Protein AF-F0Z981-F1 (afdb_monomer)

Organism: Dictyostelium purpureum (NCBI:txid5786)

Mean predicted aligned error: 20.3 Å

Foldseek 3Di:
DVVVCCVPPVVVVVVVVVVVVVVVVVVVVPPDDPVVVVVVVVVVVVVVVVVPPPPPDDDDDPVVVPVVPPPDDPVNVVVVVVVVVVVVVVVVVVVVVVVVVVVVCVVCVVVVVVVVVVVVVVVVVVVVVVVVVVVVVVVVVVVVVVVVVVVVVVVVVVVVVVVVVVVVVVVVVVVVVVVVVVVVVVVVVVVVVVVVVVVVVVVVVVVVVVVVVVVVVVVVVVVVVVVVVVPDDDDDDDDDDDDDDDDDDDDDDDDDDDDDDDDDDDDDDDDDDDPPPPPDPDPPPDDDDDDDDDDDDDDDDPPPPPPPPPPPDPPPPDDDPPPPDDPPPPPVCPVVVVVVPPPDDDDDD

pLDDT: mean 71.33, std 23.05, range [34.47, 98.62]

Sequence (349 a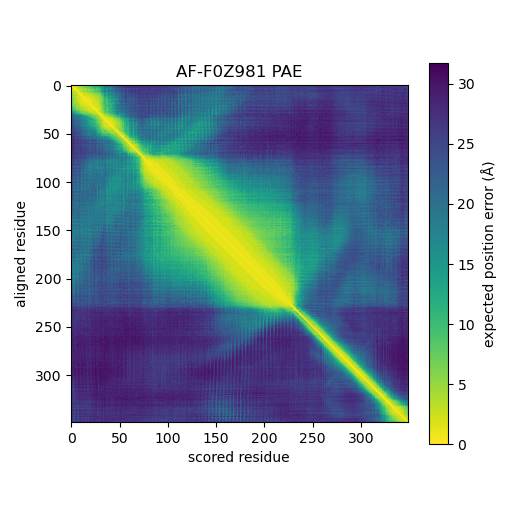a):
MVDVFKGSVVQPVAQALNNSLRLEMDTIKEIEMPQSVIQTVSNITSTVALSSMNISQSIPNVSQTRESLKEIDLYNGSLLLRNFEVKLKQIRTNGQILGERAEEVDKKFPEVIRVCSSNTDQWKKAEVEFNKITEINTLVESIQLNIESVISKIESLEIQLSIDIDNYLENELYKWKEKKESEIVKLDNAKKLELNKLQEDLSIQYQRYEREKILKERQALLEKEKERKSSNPPVYQKPILNSNGLNNSNNSIINNSNDSININNNIINNNNNNNNNNNNNNNNNNNNNNNNDNNNNNNNNNNNNNSINKNNMNEIEQKESVTIDNIVIENTNKEELESFLEDSPKEEE

Solvent-accessible surface area (backbone atoms only — not comparable to full-atom values): 22530 Å² total; per-residue (Å²): 114,72,72,60,52,54,65,65,58,53,50,60,54,56,50,52,52,54,55,52,56,52,55,55,57,57,58,62,68,69,72,64,77,62,63,69,60,60,51,53,56,52,53,58,58,55,62,60,63,70,73,70,77,77,85,81,73,79,80,77,60,76,75,70,60,61,70,71,57,80,77,61,50,73,68,58,54,54,53,51,54,52,50,51,51,51,51,52,50,50,51,51,53,51,52,51,54,51,50,54,51,50,52,53,50,61,66,48,46,61,56,53,52,51,52,54,51,54,50,52,54,51,51,54,52,51,52,54,53,50,50,51,53,50,52,50,51,54,52,52,54,52,50,50,54,51,48,55,52,52,52,5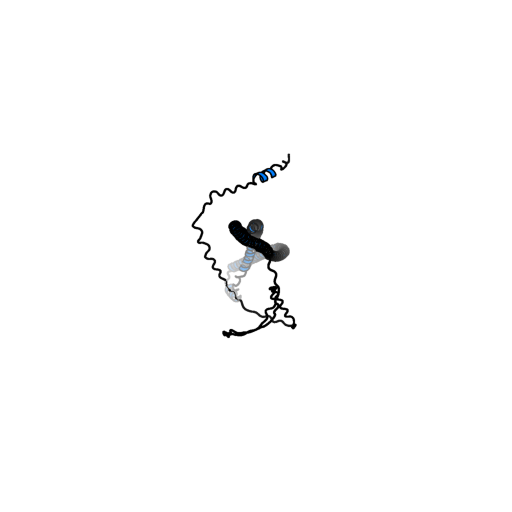4,51,51,55,53,49,54,54,50,50,52,52,53,49,52,54,51,52,52,52,52,52,48,54,50,50,53,52,51,52,53,51,51,53,52,51,52,52,50,51,53,52,51,52,51,48,53,52,50,52,52,50,52,52,51,54,49,51,55,52,51,51,52,51,51,54,52,48,55,52,53,51,57,49,50,56,58,55,73,74,51,81,89,76,89,77,81,93,78,92,82,88,88,81,91,82,85,84,83,87,75,92,84,86,83,84,86,78,88,82,91,77,83,85,81,87,78,88,83,73,91,82,82,88,76,86,74,89,75,89,76,85,81,86,83,87,82,92,79,85,89,77,91,76,93,76,86,87,80,89,80,82,79,78,78,78,74,79,83,82,83,84,85,83,85,86,82,84,77,88,75,78,79,80,82,79,82,78,79,66,89,60,58,70,68,60,58,68,72,67,72,78,68,81,79,84,81,132

Radius of gyration: 67.61 Å; Cα contacts (8 Å, |Δi|>4): 4; chains: 1; bounding box: 108×86×220 Å

Secondary structure (DSSP, 8-state):
-HHHHIIIIIHHHHHHHHHHHHHHHHHHTT----HHHHHHHHHHHHHHHTTSSS--PPPPPHHHHHHTTTT--HHHHHHHHHHHHHHHHHHHHHHHHHHHHHHHHHHHHHHHHHHHHHHHHHHHHHHHHHHHHHHHHHHHHHHHHHHHHHHHHHHHHHHHHHHHHHHHHHHHHHHHHHHHHHHHHHHHHHHHHHHHHHHHHHHHHHHHHHHHHHHHHHHHHHHHHHHHHHTS-------------------------------------------------------------------------------SSSS-SSS------------TTHHHHHTTTTT------

Structure (mmCIF, N/CA/C/O backbone):
data_AF-F0Z981-F1
#
_entry.id   AF-F0Z981-F1
#
loop_
_atom_site.group_PDB
_atom_site.id
_atom_site.type_symbol
_atom_site.label_atom_id
_atom_site.label_alt_id
_atom_site.label_comp_id
_atom_site.label_asym_id
_atom_site.label_entity_id
_atom_site.label_seq_id
_atom_site.pdbx_PDB_ins_code
_atom_site.Cartn_x
_atom_site.Cartn_y
_atom_site.Cartn_z
_atom_site.occupancy
_atom_site.B_iso_or_equiv
_atom_site.auth_seq_id
_atom_site.auth_comp_id
_atom_site.auth_asym_id
_atom_site.auth_atom_id
_atom_site.pdbx_PDB_model_num
ATOM 1 N N . MET A 1 1 ? 8.887 11.973 1.194 1.00 48.03 1 MET A N 1
ATOM 2 C CA . MET A 1 1 ? 7.475 12.435 1.205 1.00 48.03 1 MET A CA 1
ATOM 3 C C . MET A 1 1 ? 6.610 11.631 2.178 1.00 48.03 1 MET A C 1
ATOM 5 O O . MET A 1 1 ? 5.851 12.244 2.912 1.00 48.03 1 MET A O 1
ATOM 9 N N . VAL A 1 2 ? 6.772 10.303 2.262 1.00 42.06 2 VAL A N 1
ATOM 10 C CA . VAL A 1 2 ? 6.036 9.426 3.202 1.00 42.06 2 VAL A CA 1
ATOM 11 C C . VAL A 1 2 ? 6.288 9.767 4.686 1.00 42.06 2 VAL A C 1
ATOM 13 O O . VAL A 1 2 ? 5.346 9.800 5.476 1.00 42.06 2 VAL A O 1
ATOM 16 N N . ASP A 1 3 ? 7.516 10.142 5.064 1.00 47.12 3 ASP A N 1
ATOM 17 C CA . ASP A 1 3 ? 7.834 10.504 6.461 1.00 47.12 3 ASP A CA 1
ATOM 18 C C . ASP A 1 3 ? 7.219 11.837 6.915 1.00 47.12 3 ASP A C 1
ATOM 20 O O . ASP A 1 3 ? 6.928 12.028 8.095 1.00 47.12 3 ASP A O 1
ATOM 24 N N . VAL A 1 4 ? 6.935 12.741 5.972 1.00 52.00 4 VAL A N 1
ATOM 25 C CA . VAL A 1 4 ? 6.284 14.030 6.263 1.00 52.00 4 VAL A CA 1
ATOM 26 C C . VAL A 1 4 ? 4.797 13.825 6.584 1.00 52.00 4 VAL A C 1
ATOM 28 O O . VAL A 1 4 ? 4.231 14.546 7.404 1.00 52.00 4 VAL A O 1
ATOM 31 N N . PHE A 1 5 ? 4.168 12.796 6.008 1.00 45.44 5 PHE A N 1
ATOM 32 C CA . PHE A 1 5 ? 2.751 12.493 6.229 1.00 45.44 5 PHE A CA 1
ATOM 33 C C . PHE A 1 5 ? 2.496 11.800 7.578 1.00 45.44 5 PHE A C 1
ATOM 35 O O . PHE A 1 5 ? 1.521 12.121 8.262 1.00 45.44 5 PHE A O 1
ATOM 42 N N . LYS A 1 6 ? 3.404 10.911 8.013 1.00 53.88 6 LYS A N 1
ATOM 43 C CA . LYS A 1 6 ? 3.314 10.244 9.328 1.00 53.88 6 LYS A CA 1
ATOM 44 C C . LYS A 1 6 ? 3.449 11.227 10.497 1.00 53.88 6 LYS A C 1
ATOM 46 O O . LYS A 1 6 ? 2.707 11.103 11.469 1.00 53.88 6 LYS A O 1
ATOM 51 N N . GLY A 1 7 ? 4.336 12.220 10.388 1.00 51.97 7 GLY A N 1
ATOM 52 C CA . GLY A 1 7 ? 4.526 13.232 11.437 1.00 51.97 7 GLY A CA 1
ATOM 53 C C . GLY A 1 7 ? 3.407 14.276 11.514 1.00 51.97 7 GLY A C 1
ATOM 54 O O . GLY A 1 7 ? 3.070 14.738 12.599 1.00 51.97 7 GLY A O 1
ATOM 55 N N . SER A 1 8 ? 2.804 14.632 10.376 1.00 58.00 8 SER A N 1
ATOM 56 C CA . SER A 1 8 ? 1.828 15.729 10.297 1.00 58.00 8 SER A CA 1
ATOM 57 C C . SER A 1 8 ? 0.409 15.330 10.724 1.00 58.00 8 SER A C 1
ATOM 59 O O . SER A 1 8 ? -0.258 16.093 11.418 1.00 58.00 8 SER A O 1
ATOM 61 N N . VAL A 1 9 ? -0.063 14.134 10.346 1.00 59.94 9 VAL A N 1
ATOM 62 C CA . VAL A 1 9 ? -1.502 13.808 10.445 1.00 59.94 9 VAL A CA 1
ATOM 63 C C . VAL A 1 9 ? -1.808 12.746 11.502 1.00 59.94 9 VAL A C 1
ATOM 65 O O . VAL A 1 9 ? -2.809 12.843 12.208 1.00 59.94 9 VAL A O 1
ATOM 68 N N . VAL A 1 10 ? -0.943 11.743 11.662 1.00 64.69 10 VAL A N 1
ATOM 69 C CA . VAL A 1 10 ? -1.220 10.600 12.553 1.00 64.69 10 VAL A CA 1
ATOM 70 C C . VAL A 1 10 ? -0.934 10.945 14.019 1.00 64.69 10 VAL A C 1
ATOM 72 O O . VAL A 1 10 ? -1.672 10.545 14.921 1.00 64.69 10 VAL A O 1
ATOM 75 N N . GLN A 1 11 ? 0.109 11.736 14.270 1.00 74.56 11 GLN A N 1
ATOM 76 C CA . GLN A 1 11 ? 0.557 12.066 15.623 1.00 74.56 11 GLN A CA 1
ATOM 77 C C . GLN A 1 11 ? -0.418 12.969 16.414 1.00 74.56 11 GLN A C 1
ATOM 79 O O . GLN A 1 11 ? -0.658 12.669 17.588 1.00 74.56 11 GLN A O 1
ATOM 84 N N . PRO A 1 12 ? -1.053 14.004 15.822 1.00 77.44 12 PRO A N 1
ATOM 85 C CA . PRO A 1 12 ? -2.027 14.835 16.538 1.00 77.44 12 PRO A CA 1
ATOM 86 C C . PRO A 1 12 ? -3.309 14.080 16.912 1.00 77.44 12 PRO A C 1
ATOM 88 O O . PRO A 1 12 ? -3.847 14.278 18.000 1.00 77.44 12 PRO A O 1
ATOM 91 N N . VAL A 1 13 ? -3.782 13.178 16.043 1.00 69.12 13 VAL A N 1
ATOM 92 C CA . VAL A 1 13 ? -5.014 12.401 16.272 1.00 69.12 13 VAL A CA 1
ATOM 93 C C . VAL A 1 13 ? -4.819 11.391 17.405 1.00 69.12 13 VAL A C 1
ATOM 95 O O . VAL A 1 13 ? -5.662 11.291 18.298 1.00 69.12 13 VAL A O 1
ATOM 98 N N . ALA A 1 14 ? -3.670 10.707 17.438 1.00 72.75 14 ALA A N 1
ATOM 99 C CA . ALA A 1 14 ? -3.328 9.795 18.529 1.00 72.75 14 ALA A CA 1
ATOM 100 C C . ALA A 1 14 ? -3.171 10.524 19.880 1.00 72.75 14 ALA A C 1
ATOM 102 O O . ALA A 1 14 ? -3.586 10.005 20.917 1.00 72.75 14 ALA A O 1
ATOM 103 N N . GLN A 1 15 ? -2.614 11.742 19.884 1.00 79.38 15 GLN A N 1
ATOM 104 C CA . GLN A 1 15 ? -2.506 12.559 21.099 1.00 79.38 15 GLN A CA 1
ATOM 105 C C . GLN A 1 15 ? -3.867 13.071 21.592 1.00 79.38 15 GLN A C 1
ATOM 107 O O . GLN A 1 15 ? -4.112 13.065 22.799 1.00 79.38 15 GLN A O 1
ATOM 112 N N . ALA A 1 16 ? -4.768 13.466 20.690 1.00 76.88 16 ALA A N 1
ATOM 113 C CA . ALA A 1 16 ? -6.113 13.912 21.055 1.00 76.88 16 ALA A CA 1
ATOM 114 C C . ALA A 1 16 ? -6.943 12.789 21.708 1.00 76.88 16 ALA A C 1
ATOM 116 O O . ALA A 1 16 ? -7.571 13.015 22.744 1.00 76.88 16 ALA A O 1
ATOM 117 N N . LEU A 1 17 ? -6.879 11.567 21.166 1.00 71.88 17 LEU A N 1
ATOM 118 C CA . LEU A 1 17 ? -7.558 10.391 21.731 1.00 71.88 17 LEU A CA 1
ATOM 119 C C . LEU A 1 17 ? -7.032 10.019 23.124 1.00 71.88 17 LEU A C 1
ATOM 121 O O . LEU A 1 17 ? -7.822 9.783 24.038 1.00 71.88 17 LEU A O 1
ATOM 125 N N . ASN A 1 18 ? -5.709 10.036 23.320 1.00 78.12 18 ASN A N 1
ATOM 126 C CA . ASN A 1 18 ? -5.106 9.745 24.625 1.00 78.12 18 ASN A CA 1
ATOM 127 C C . ASN A 1 18 ? -5.492 10.779 25.696 1.00 78.12 18 ASN A C 1
ATOM 129 O O . ASN A 1 18 ? -5.734 10.421 26.849 1.00 78.12 18 ASN A O 1
ATOM 133 N N . ASN A 1 19 ? -5.583 12.058 25.320 1.00 81.81 19 ASN A N 1
ATOM 134 C CA . ASN A 1 19 ? -6.006 13.112 26.241 1.00 81.81 19 ASN A CA 1
ATOM 135 C C . ASN A 1 19 ? -7.491 12.985 26.623 1.00 81.81 19 ASN A C 1
ATOM 137 O O . ASN A 1 19 ? -7.832 13.230 27.778 1.00 81.81 19 ASN A O 1
ATOM 141 N N . SER A 1 20 ? -8.352 12.553 25.693 1.00 76.88 20 SER A N 1
ATOM 142 C CA . SER A 1 20 ? -9.778 12.323 25.966 1.00 76.88 20 SER A CA 1
ATOM 143 C C . SER A 1 20 ? -9.998 11.143 26.918 1.00 76.88 20 SER A C 1
ATOM 145 O O . SER A 1 20 ? -10.713 11.280 27.908 1.00 76.88 20 SER A O 1
ATOM 147 N N . LEU A 1 21 ? -9.321 10.012 26.680 1.00 70.06 21 LEU A N 1
ATOM 148 C CA . LEU A 1 21 ? -9.414 8.822 27.539 1.00 70.06 21 LEU A CA 1
ATOM 149 C C . LEU A 1 21 ? -8.917 9.087 28.965 1.00 70.06 21 LEU A C 1
ATOM 151 O O . LEU A 1 21 ? -9.486 8.587 29.934 1.00 70.06 21 LEU A O 1
ATOM 155 N N . ARG A 1 22 ? -7.865 9.899 29.114 1.00 77.12 22 ARG A N 1
ATOM 156 C CA . ARG A 1 22 ? -7.316 10.237 30.432 1.00 77.12 22 ARG A CA 1
ATOM 157 C C . ARG A 1 22 ? -8.280 11.089 31.263 1.00 77.12 22 ARG A C 1
ATOM 159 O O . ARG A 1 22 ? -8.370 10.878 32.469 1.00 77.12 22 ARG A O 1
ATOM 166 N N . LEU A 1 23 ? -9.019 11.997 30.624 1.00 73.19 23 LEU A N 1
ATOM 167 C CA . LEU A 1 23 ? -10.004 12.848 31.296 1.00 73.19 23 LEU A CA 1
ATOM 168 C C . LEU A 1 23 ? -11.187 12.039 31.852 1.00 73.19 23 LEU A C 1
ATOM 170 O O . LEU A 1 23 ? -11.618 12.295 32.976 1.00 73.19 23 LEU A O 1
ATOM 174 N N . GLU A 1 24 ? -11.666 11.040 31.106 1.00 65.69 24 GLU A N 1
ATOM 175 C CA . GLU A 1 24 ? -12.749 10.149 31.555 1.00 65.69 24 GLU A CA 1
ATOM 176 C C . GLU A 1 24 ? -12.303 9.215 32.690 1.00 65.69 24 GLU A C 1
ATOM 178 O O . GLU A 1 24 ? -13.047 8.957 33.640 1.00 65.69 24 GLU A O 1
ATOM 183 N N . MET A 1 25 ? -11.055 8.743 32.648 1.00 63.00 25 MET A N 1
ATOM 184 C CA . MET A 1 25 ? -10.514 7.857 33.682 1.00 63.00 25 MET A CA 1
ATOM 185 C C . MET A 1 25 ? -10.315 8.570 35.030 1.00 63.00 25 MET A C 1
ATOM 187 O O . MET A 1 25 ? -10.462 7.947 36.085 1.00 63.00 25 MET A O 1
ATOM 191 N N . ASP A 1 26 ? -10.026 9.874 35.006 1.00 64.50 26 ASP A N 1
ATOM 192 C CA . ASP A 1 26 ? -9.946 10.697 36.215 1.00 64.50 26 ASP A CA 1
ATOM 193 C C . ASP A 1 26 ? -11.342 11.028 36.785 1.00 64.50 26 ASP A C 1
ATOM 195 O O . ASP A 1 26 ? -11.478 11.138 38.002 1.00 64.50 26 ASP A O 1
ATOM 199 N N . THR A 1 27 ? -12.403 11.060 35.964 1.00 64.25 27 THR A N 1
ATOM 200 C CA . THR A 1 27 ? -13.786 11.268 36.451 1.00 64.25 27 THR A CA 1
ATOM 201 C C . THR A 1 27 ? -14.365 10.031 37.146 1.00 64.25 27 THR A C 1
ATOM 203 O O . THR A 1 27 ? -15.159 10.150 38.077 1.00 64.25 27 THR A O 1
ATOM 206 N N . ILE A 1 28 ? -13.947 8.824 36.749 1.00 54.34 28 ILE A N 1
ATOM 207 C CA . ILE A 1 28 ? -14.411 7.570 37.374 1.00 54.34 28 ILE A CA 1
ATOM 208 C C . ILE A 1 28 ? -13.784 7.362 38.764 1.00 54.34 28 ILE A C 1
ATOM 210 O O . ILE A 1 28 ? -14.409 6.762 39.640 1.00 54.34 28 ILE A O 1
ATOM 214 N N . LYS A 1 29 ? -12.581 7.899 39.011 1.00 58.12 29 LYS A N 1
ATOM 215 C CA . LYS A 1 29 ? -11.933 7.840 40.334 1.00 58.12 29 LYS A CA 1
ATOM 216 C C . LYS A 1 29 ? -12.630 8.688 41.402 1.00 58.12 29 LYS A C 1
ATOM 218 O O . LYS A 1 29 ? -12.397 8.447 42.581 1.00 58.12 29 LYS A O 1
ATOM 223 N N . GLU A 1 30 ? -13.491 9.628 41.016 1.00 52.25 30 GLU A N 1
ATOM 224 C CA . GLU A 1 30 ? -14.246 10.481 41.946 1.00 52.25 30 GLU A CA 1
ATOM 225 C C . GLU A 1 30 ? -15.553 9.855 42.458 1.00 52.25 30 GLU A C 1
ATOM 227 O O . GLU A 1 30 ? -16.199 10.417 43.343 1.00 52.25 30 GLU A O 1
ATOM 232 N N . ILE A 1 31 ? -15.935 8.660 41.988 1.00 53.41 31 ILE A N 1
ATOM 233 C CA . ILE A 1 31 ? -17.060 7.905 42.561 1.00 53.41 31 ILE A CA 1
ATOM 234 C C . ILE A 1 31 ? -16.571 7.148 43.811 1.00 53.41 31 ILE A C 1
ATOM 236 O O . ILE A 1 31 ? -16.619 5.921 43.900 1.00 53.41 31 ILE A O 1
ATOM 240 N N . GLU A 1 32 ? -16.064 7.881 44.802 1.00 50.16 32 GLU A N 1
ATOM 241 C CA . GLU A 1 32 ? -15.877 7.344 46.148 1.00 50.16 32 GLU A CA 1
ATOM 242 C C . GLU A 1 32 ? -17.256 7.177 46.792 1.00 50.16 32 GLU A C 1
ATOM 244 O O . GLU A 1 32 ? -17.974 8.145 47.055 1.00 50.16 32 GLU A O 1
ATOM 249 N N . MET A 1 33 ? -17.649 5.928 47.063 1.00 55.53 33 MET A N 1
ATOM 250 C CA . MET A 1 33 ? -18.801 5.661 47.922 1.00 55.53 33 MET A CA 1
ATOM 251 C C . MET A 1 33 ? -18.602 6.411 49.251 1.00 55.53 33 MET A C 1
ATOM 253 O O . MET A 1 33 ? -17.588 6.187 49.917 1.00 55.53 33 MET A O 1
ATOM 257 N N . PRO A 1 34 ? -19.547 7.268 49.679 1.00 67.94 34 PRO A N 1
ATOM 258 C CA . PRO A 1 34 ? -19.365 8.076 50.875 1.00 67.94 34 PRO A CA 1
ATOM 259 C C . PRO A 1 34 ? -19.128 7.169 52.088 1.00 67.94 34 PRO A C 1
ATOM 261 O O . PRO A 1 34 ? -19.984 6.354 52.447 1.00 67.94 34 PRO A O 1
ATOM 264 N N . GLN A 1 35 ? -17.961 7.316 52.730 1.00 63.28 35 GLN A N 1
ATOM 265 C CA . GLN A 1 35 ? -17.534 6.481 53.863 1.00 63.28 35 GLN A CA 1
ATOM 266 C C . GLN A 1 35 ? -18.568 6.421 54.998 1.00 63.28 35 GLN A C 1
ATOM 268 O O . GLN A 1 35 ? -18.648 5.422 55.713 1.00 63.28 35 GLN A O 1
ATOM 273 N N . SER A 1 36 ? -19.424 7.439 55.122 1.00 62.09 36 SER A N 1
ATOM 274 C CA . SER A 1 36 ? -20.523 7.489 56.089 1.00 62.09 36 SER A CA 1
ATOM 275 C C . SER A 1 36 ? -21.510 6.323 55.953 1.00 62.09 36 SER A C 1
ATOM 277 O O . SER A 1 36 ? -22.014 5.832 56.966 1.00 62.09 36 SER A O 1
ATOM 279 N N . VAL A 1 37 ? -21.751 5.819 54.738 1.00 58.84 37 VAL A N 1
ATOM 280 C CA . VAL A 1 37 ? -22.659 4.685 54.499 1.00 58.84 37 VAL A CA 1
ATOM 281 C C . VAL A 1 37 ? -22.009 3.372 54.944 1.00 58.84 37 VAL A C 1
ATOM 283 O O . VAL A 1 37 ? -22.635 2.582 55.651 1.00 58.84 37 VAL A O 1
ATOM 286 N N . ILE A 1 38 ? -20.725 3.173 54.623 1.00 61.78 38 ILE A N 1
ATOM 287 C CA . ILE A 1 38 ? -19.957 1.978 55.016 1.00 61.78 38 ILE A CA 1
ATOM 288 C C . ILE A 1 38 ? -19.819 1.907 56.546 1.00 61.78 38 ILE A C 1
ATOM 290 O O . ILE A 1 38 ? -19.986 0.847 57.156 1.00 61.78 38 ILE A O 1
ATOM 294 N N . GLN A 1 39 ? -19.587 3.050 57.190 1.00 67.69 39 GLN A N 1
ATOM 295 C CA . GLN A 1 39 ? -19.372 3.123 58.633 1.00 67.69 39 GLN A CA 1
ATOM 296 C C . GLN A 1 39 ? -20.670 2.935 59.432 1.00 67.69 39 GLN A C 1
ATOM 298 O O . GLN A 1 39 ? -20.659 2.308 60.492 1.00 67.69 39 GLN A O 1
ATOM 303 N N . THR A 1 40 ? -21.810 3.381 58.896 1.00 65.25 40 THR A N 1
ATOM 304 C CA . THR A 1 40 ? -23.121 3.174 59.531 1.00 65.25 40 THR A CA 1
ATOM 305 C C . THR A 1 40 ? -23.531 1.695 59.513 1.00 65.25 40 THR A C 1
ATOM 307 O O . THR A 1 40 ? -23.995 1.177 60.529 1.00 65.25 40 THR A O 1
ATOM 310 N N . VAL A 1 41 ? -23.287 0.975 58.411 1.00 55.44 41 VAL A N 1
ATOM 311 C CA . VAL A 1 41 ? -23.590 -0.468 58.306 1.00 55.44 41 VAL A CA 1
ATOM 312 C C . VAL A 1 41 ? -22.674 -1.308 59.212 1.00 55.44 41 VAL A C 1
ATOM 314 O O . VAL A 1 41 ? -23.140 -2.235 59.884 1.00 55.44 41 VAL A O 1
ATOM 317 N N . SER A 1 42 ? -21.389 -0.949 59.313 1.00 62.59 42 SER A N 1
ATOM 318 C CA . SER A 1 42 ? -20.430 -1.620 60.208 1.00 62.59 42 SER A CA 1
ATOM 319 C C . SER A 1 42 ? -20.802 -1.468 61.696 1.00 62.59 42 SER A C 1
ATOM 321 O O . SER A 1 42 ? -20.805 -2.444 62.458 1.00 62.59 42 SER A O 1
ATOM 323 N N . ASN A 1 43 ? -21.225 -0.270 62.114 1.00 64.81 43 ASN A N 1
ATOM 324 C CA . ASN A 1 43 ? -21.595 0.005 63.507 1.00 64.81 43 ASN A CA 1
ATOM 325 C C . ASN A 1 43 ? -22.885 -0.717 63.944 1.00 64.81 43 ASN A C 1
ATOM 327 O O . ASN A 1 43 ? -22.973 -1.200 65.078 1.00 64.81 43 ASN A O 1
ATOM 331 N N . ILE A 1 44 ? -23.869 -0.856 63.048 1.00 57.91 44 ILE A N 1
ATOM 332 C CA . ILE A 1 44 ? -25.116 -1.587 63.338 1.00 57.91 44 ILE A CA 1
ATOM 333 C C . ILE A 1 44 ? -24.830 -3.085 63.531 1.00 57.91 44 ILE A C 1
ATOM 335 O O . ILE A 1 44 ? -25.326 -3.692 64.481 1.00 57.91 44 ILE A O 1
ATOM 339 N N . THR A 1 45 ? -23.960 -3.663 62.699 1.00 49.56 45 THR A N 1
ATOM 340 C CA . THR A 1 45 ? -23.614 -5.096 62.755 1.00 49.56 45 THR A CA 1
ATOM 341 C C . THR A 1 45 ? -22.829 -5.453 64.027 1.00 49.56 45 THR A C 1
ATOM 343 O O . THR A 1 45 ? -23.069 -6.487 64.651 1.00 49.56 45 THR A O 1
ATOM 346 N N . SER A 1 46 ? -21.944 -4.557 64.474 1.00 53.69 46 SER A N 1
ATOM 347 C CA . SER A 1 46 ? -21.087 -4.758 65.654 1.00 53.69 46 SER A CA 1
ATOM 348 C C . SER A 1 46 ? -21.863 -4.761 66.980 1.00 53.69 46 SER A C 1
ATOM 350 O O . SER A 1 46 ? -21.545 -5.512 67.902 1.00 53.69 46 SER A O 1
ATOM 352 N N . THR A 1 47 ? -22.912 -3.940 67.083 1.00 53.28 47 THR A N 1
ATOM 353 C CA . THR A 1 47 ? -23.645 -3.731 68.346 1.00 53.28 47 THR A CA 1
ATOM 354 C C . THR A 1 47 ? -24.587 -4.900 68.675 1.00 53.28 47 THR A C 1
ATOM 356 O O . THR A 1 47 ? -24.837 -5.208 69.843 1.00 53.28 47 THR A O 1
ATOM 359 N N . VAL A 1 48 ? -25.073 -5.605 67.649 1.00 50.69 48 VAL A N 1
ATOM 360 C CA . VAL A 1 48 ? -25.969 -6.761 67.815 1.00 50.69 48 VAL A CA 1
ATOM 361 C C . VAL A 1 48 ? -25.190 -8.021 68.222 1.00 50.69 48 VAL A C 1
ATOM 363 O O . VAL A 1 48 ? -25.658 -8.768 69.078 1.00 50.69 48 VAL A O 1
ATOM 366 N N . ALA A 1 49 ? -23.972 -8.224 67.704 1.00 48.69 49 ALA A N 1
ATOM 367 C CA . ALA A 1 49 ? -23.174 -9.428 67.967 1.00 48.69 49 ALA A CA 1
ATOM 368 C C . ALA A 1 49 ? -22.589 -9.509 69.396 1.00 48.69 49 ALA A C 1
ATOM 370 O O . ALA A 1 49 ? -22.441 -10.600 69.947 1.00 48.69 49 ALA A O 1
ATOM 371 N N . LEU A 1 50 ? -22.283 -8.371 70.029 1.00 51.47 50 LEU A N 1
ATOM 372 C CA . LEU A 1 50 ? -21.682 -8.339 71.374 1.00 51.47 50 LEU A CA 1
ATOM 373 C C . LEU A 1 50 ? -22.698 -8.554 72.511 1.00 51.47 50 LEU A C 1
ATOM 375 O O . LEU A 1 50 ? -22.314 -8.908 73.625 1.00 51.47 50 LEU A O 1
ATOM 379 N N . SER A 1 51 ? -23.994 -8.392 72.237 1.00 52.41 51 SER A N 1
ATOM 380 C CA . SER A 1 51 ? -25.051 -8.470 73.256 1.00 52.41 51 SER A CA 1
ATOM 381 C C . SER A 1 51 ? -25.518 -9.906 73.550 1.00 52.41 51 SER A C 1
ATOM 383 O O . SER A 1 51 ? -26.160 -10.147 74.570 1.00 52.41 51 SER A O 1
ATOM 385 N N . SER A 1 52 ? -25.193 -10.873 72.684 1.00 48.28 52 SER A N 1
ATOM 386 C CA . SER A 1 52 ? -25.699 -12.253 72.755 1.00 48.28 52 SER A CA 1
ATOM 387 C C . SER A 1 52 ? -24.717 -13.283 73.329 1.00 48.28 52 SER A C 1
ATOM 389 O O . SER A 1 52 ? -25.121 -14.417 73.571 1.00 48.28 52 SER A O 1
ATOM 391 N N . MET A 1 53 ? -23.448 -12.933 73.577 1.00 49.03 53 MET A N 1
ATOM 392 C CA . MET A 1 53 ? -22.411 -13.921 73.934 1.00 49.03 53 MET A CA 1
ATOM 393 C C . MET A 1 53 ? -22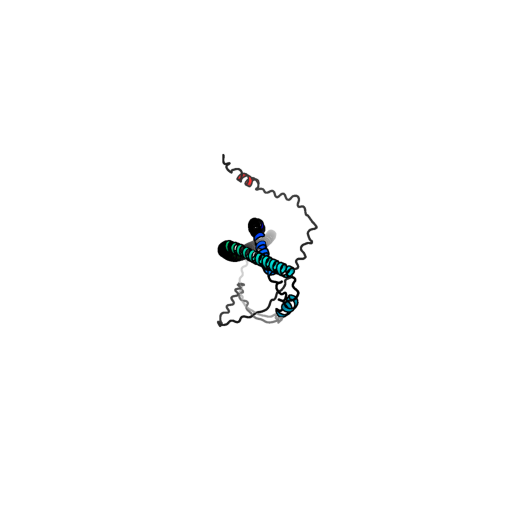.137 -14.127 75.436 1.00 49.03 53 MET A C 1
ATOM 395 O O . MET A 1 53 ? -21.294 -14.950 75.768 1.00 49.03 53 MET A O 1
ATOM 399 N N . ASN A 1 54 ? -22.845 -13.461 76.358 1.00 49.03 54 ASN A N 1
ATOM 400 C CA . ASN A 1 54 ? -22.539 -13.559 77.801 1.00 49.03 54 ASN A CA 1
ATOM 401 C C . ASN A 1 54 ? -23.689 -14.031 78.711 1.00 49.03 54 ASN A C 1
ATOM 403 O O . ASN A 1 54 ? -23.613 -13.880 79.930 1.00 49.03 54 ASN A O 1
ATOM 407 N N . ILE A 1 55 ? -24.739 -14.655 78.164 1.00 49.84 55 ILE A N 1
ATOM 408 C CA . ILE A 1 55 ? -25.839 -15.233 78.963 1.00 49.84 55 ILE A CA 1
ATOM 409 C C . ILE A 1 55 ? -25.708 -16.761 78.998 1.00 49.84 55 ILE A C 1
ATOM 411 O O . ILE A 1 55 ? -26.561 -17.504 78.528 1.00 49.84 55 ILE A O 1
ATOM 415 N N . SER A 1 56 ? -24.603 -17.245 79.553 1.00 45.06 56 SER A N 1
ATOM 416 C CA . SER A 1 56 ? -24.418 -18.663 79.887 1.00 45.06 56 SER A CA 1
ATOM 417 C C . SER A 1 56 ? -23.788 -18.810 81.270 1.00 45.06 56 SER A C 1
ATOM 419 O O . SER A 1 56 ? -22.870 -19.598 81.476 1.00 45.06 56 SER A O 1
ATOM 421 N N . GLN A 1 57 ? -24.277 -18.029 82.237 1.00 49.28 57 GLN A N 1
ATOM 422 C CA . GLN A 1 57 ? -24.057 -18.322 83.650 1.00 49.28 57 GLN A CA 1
ATOM 423 C C . GLN A 1 57 ? -25.215 -19.183 84.157 1.00 49.28 57 GLN A C 1
ATOM 425 O O . GLN A 1 57 ? -26.383 -18.809 84.068 1.00 49.28 57 GLN A O 1
ATOM 430 N N . SER A 1 58 ? -24.855 -20.375 84.626 1.00 52.84 58 SER A N 1
ATOM 431 C CA . SER A 1 58 ? -25.729 -21.424 85.141 1.00 52.84 58 SER A CA 1
ATOM 432 C C . SER A 1 58 ? -26.774 -20.886 86.118 1.00 52.84 58 SER A C 1
ATOM 434 O O . SER A 1 58 ? -26.427 -20.333 87.163 1.00 52.84 58 SER A O 1
ATOM 436 N N . ILE A 1 59 ? -28.050 -21.107 85.807 1.00 52.91 59 ILE A N 1
ATOM 437 C CA . ILE A 1 59 ? -29.155 -20.895 86.742 1.00 52.91 59 ILE A CA 1
ATOM 438 C C . ILE A 1 59 ? -28.953 -21.880 87.909 1.00 52.91 59 ILE A C 1
ATOM 440 O O . ILE A 1 59 ? -28.907 -23.088 87.662 1.00 52.91 59 ILE A O 1
ATOM 444 N N . PRO A 1 60 ? -28.787 -21.415 89.160 1.00 52.88 60 PRO A N 1
ATOM 445 C CA . PRO A 1 60 ? -28.602 -22.310 90.294 1.00 52.88 60 PRO A CA 1
ATOM 446 C C . PRO A 1 60 ? -29.842 -23.192 90.482 1.00 52.88 60 PRO A C 1
ATOM 448 O O . PRO A 1 60 ? -30.981 -22.742 90.356 1.00 52.88 60 PRO A O 1
ATOM 451 N N . ASN A 1 61 ? -29.602 -24.471 90.761 1.00 52.72 61 ASN A N 1
ATOM 452 C CA . ASN A 1 61 ? -30.637 -25.483 90.927 1.00 52.72 61 ASN A CA 1
ATOM 453 C C . ASN A 1 61 ? -31.507 -25.159 92.159 1.00 52.72 61 ASN A C 1
ATOM 455 O O . ASN A 1 61 ? -30.980 -24.907 93.244 1.00 52.72 61 ASN A O 1
ATOM 459 N N . VAL A 1 62 ? -32.836 -25.186 91.994 1.00 55.00 62 VAL A N 1
ATOM 460 C CA . VAL A 1 62 ? -33.859 -24.747 92.974 1.00 55.00 62 VAL A CA 1
ATOM 461 C C . VAL A 1 62 ? -33.705 -25.421 94.349 1.00 55.00 62 VAL A C 1
ATOM 463 O O . VAL A 1 62 ? -34.085 -24.861 95.381 1.00 55.00 62 VAL A O 1
ATOM 466 N N . SER A 1 63 ? -33.105 -26.609 94.388 1.00 54.97 63 SER A N 1
ATOM 467 C CA . SER A 1 63 ? -32.819 -27.362 95.609 1.00 54.97 63 SER A CA 1
ATOM 468 C C . SER A 1 63 ? -31.728 -26.735 96.489 1.00 54.97 63 SER A C 1
ATOM 470 O O . SER A 1 63 ? -31.846 -26.818 97.707 1.00 54.97 63 SER A O 1
ATOM 472 N N . GLN A 1 64 ? -30.727 -26.043 95.931 1.00 56.75 64 GLN A N 1
ATOM 473 C CA . GLN A 1 64 ? -29.656 -25.410 96.724 1.00 56.75 64 GLN A CA 1
ATOM 474 C C . GLN A 1 64 ? -30.105 -24.112 97.410 1.00 56.75 64 GLN A C 1
ATOM 476 O O . GLN A 1 64 ? -29.607 -23.766 98.477 1.00 56.75 64 GLN A O 1
ATOM 481 N N . THR A 1 65 ? -31.099 -23.417 96.857 1.00 55.09 65 THR A N 1
ATOM 482 C CA . THR A 1 65 ? -31.648 -22.187 97.451 1.00 55.09 65 THR A CA 1
ATOM 483 C C . THR A 1 65 ? -32.550 -22.431 98.663 1.00 55.09 65 THR A C 1
ATOM 485 O O . THR A 1 65 ? -32.783 -21.510 99.441 1.00 55.09 65 THR A O 1
ATOM 488 N N . ARG A 1 66 ? -33.073 -23.653 98.854 1.00 55.16 66 ARG A N 1
ATOM 489 C CA . ARG A 1 66 ? -34.069 -23.945 99.902 1.00 55.16 66 ARG A CA 1
ATOM 490 C C . ARG A 1 66 ? -33.457 -24.091 101.300 1.00 55.16 66 ARG A C 1
ATOM 492 O O . ARG A 1 66 ? -34.127 -23.780 102.281 1.00 55.16 66 ARG A O 1
ATOM 499 N N . GLU A 1 67 ? -32.200 -24.524 101.394 1.00 55.16 67 GLU A N 1
ATOM 500 C CA . GLU A 1 67 ? -31.482 -24.676 102.669 1.00 55.16 67 GLU A CA 1
ATOM 501 C C . GLU A 1 67 ? -30.995 -23.320 103.221 1.00 55.16 67 GLU A C 1
ATOM 503 O O . GLU A 1 67 ? -31.068 -23.086 104.424 1.00 55.16 67 GLU A O 1
ATOM 508 N N . SER A 1 68 ? -30.598 -22.379 102.351 1.00 55.34 68 SER A N 1
ATOM 509 C CA . SER A 1 68 ? -30.120 -21.038 102.740 1.00 55.34 68 SER A CA 1
ATOM 510 C C . SER A 1 68 ? -31.232 -20.064 103.163 1.00 55.34 68 SER A C 1
ATOM 512 O O . SER A 1 68 ? -30.952 -18.935 103.555 1.00 55.34 68 SER A O 1
ATOM 514 N N . LEU A 1 69 ? -32.501 -20.470 103.056 1.00 53.94 69 LEU A N 1
ATOM 515 C CA . LEU A 1 69 ? -33.680 -19.650 103.365 1.00 53.94 69 LEU A CA 1
ATOM 516 C C . LEU A 1 69 ? -34.117 -19.719 104.842 1.00 53.94 69 LEU A C 1
ATOM 518 O O . LEU A 1 69 ? -34.996 -18.958 105.241 1.00 53.94 69 LEU A O 1
ATOM 522 N N . LYS A 1 70 ? -33.535 -20.610 105.659 1.00 55.06 70 LYS A N 1
ATOM 523 C CA . LYS A 1 70 ? -33.961 -20.822 107.059 1.00 55.06 70 LYS A CA 1
ATOM 524 C C . LYS A 1 70 ? -33.405 -19.806 108.069 1.00 55.06 70 LYS A C 1
ATOM 526 O O . LYS A 1 70 ? -33.943 -19.724 109.166 1.00 55.06 70 LYS A O 1
ATOM 531 N N . GLU A 1 71 ? -32.411 -19.001 107.694 1.00 53.25 71 GLU A N 1
ATOM 532 C CA . GLU A 1 71 ? -31.821 -17.937 108.533 1.00 53.25 71 GLU A CA 1
ATOM 533 C C . GLU A 1 71 ? -31.948 -16.548 107.884 1.00 53.25 71 GLU A C 1
ATOM 535 O O . GLU A 1 71 ? -31.077 -15.687 108.007 1.00 53.25 71 GLU A O 1
ATOM 540 N N . ILE A 1 72 ? -33.032 -16.308 107.142 1.00 52.59 72 ILE A N 1
ATOM 541 C CA . ILE A 1 72 ? -33.281 -14.978 106.585 1.00 52.59 72 ILE A CA 1
ATOM 542 C C . ILE A 1 72 ? -33.920 -14.107 107.660 1.00 52.59 72 ILE A C 1
ATOM 544 O O . ILE A 1 72 ? -35.122 -14.165 107.911 1.00 52.59 72 ILE A O 1
ATOM 548 N N . ASP A 1 73 ? -33.080 -13.277 108.270 1.00 58.00 73 ASP A N 1
ATOM 549 C CA . ASP A 1 73 ? -33.493 -12.102 109.025 1.00 58.00 73 ASP A CA 1
ATOM 550 C C . ASP A 1 73 ? -34.533 -11.304 108.209 1.00 58.00 73 ASP A C 1
ATOM 552 O O . ASP A 1 73 ? -34.350 -11.079 107.006 1.00 58.00 73 ASP A O 1
ATOM 556 N N . LEU A 1 74 ? -35.639 -10.886 108.832 1.00 60.62 74 LEU A N 1
ATOM 557 C CA . LEU A 1 74 ? -36.746 -10.164 108.177 1.00 60.62 74 LEU A CA 1
ATOM 558 C C . LEU A 1 74 ? -36.249 -8.934 107.392 1.00 60.62 74 LEU A C 1
ATOM 560 O O . LEU A 1 74 ? -36.818 -8.570 106.358 1.00 60.62 74 LEU A O 1
ATOM 564 N N . TYR A 1 75 ? -35.135 -8.346 107.834 1.00 69.06 75 TYR A N 1
ATOM 565 C CA . TYR A 1 75 ? -34.428 -7.278 107.135 1.00 69.06 75 TYR A CA 1
ATOM 566 C C . TYR A 1 75 ? -33.872 -7.716 105.763 1.00 69.06 75 TYR A C 1
ATOM 568 O O . TYR A 1 75 ? -34.114 -7.043 104.756 1.00 69.06 75 TYR A O 1
ATOM 576 N N . ASN A 1 76 ? -33.221 -8.880 105.677 1.00 72.75 76 ASN A N 1
ATOM 577 C CA . ASN A 1 76 ? -32.672 -9.429 104.429 1.00 72.75 76 ASN A CA 1
ATOM 578 C C . ASN A 1 76 ? -33.767 -9.826 103.426 1.00 72.75 76 ASN A C 1
ATOM 580 O O . ASN A 1 76 ? -33.594 -9.634 102.219 1.00 72.75 76 ASN A O 1
ATOM 584 N N . GLY A 1 77 ? -34.918 -10.306 103.909 1.00 77.00 77 GLY A N 1
ATOM 585 C CA . GLY A 1 77 ? -36.082 -10.579 103.058 1.00 77.00 77 GLY A CA 1
ATOM 586 C C . GLY A 1 77 ? -36.599 -9.318 102.354 1.00 77.00 77 GLY A C 1
ATOM 587 O O . GLY A 1 77 ? -36.850 -9.332 101.146 1.00 77.00 77 GLY A O 1
ATOM 588 N N . SER A 1 78 ? -36.679 -8.197 103.080 1.00 78.06 78 SER A N 1
ATOM 589 C CA . SER A 1 78 ? -37.099 -6.906 102.515 1.00 78.06 78 SER A CA 1
ATOM 590 C C . SER A 1 78 ? -36.112 -6.357 101.471 1.00 78.06 78 SER A C 1
ATOM 592 O O . SER A 1 78 ? -36.527 -5.832 100.433 1.00 78.06 78 SER A O 1
ATOM 594 N N . LEU A 1 79 ? -34.805 -6.544 101.693 1.00 80.56 79 LEU A N 1
ATOM 595 C CA . LEU A 1 79 ? -33.749 -6.127 100.769 1.00 80.56 79 LEU A CA 1
ATOM 596 C C . LEU A 1 79 ? -33.801 -6.925 99.457 1.00 80.56 79 LEU A C 1
ATOM 598 O O . LEU A 1 79 ? -33.654 -6.356 98.373 1.00 80.56 79 LEU A O 1
ATOM 602 N N . LEU A 1 80 ? -34.060 -8.233 99.550 1.00 83.06 80 LEU A N 1
ATOM 603 C CA . LEU A 1 80 ? -34.203 -9.119 98.397 1.00 83.06 80 LEU A CA 1
ATOM 604 C C . LEU A 1 80 ? -35.413 -8.725 97.535 1.00 83.06 80 LEU A C 1
ATOM 606 O O . LEU A 1 80 ? -35.275 -8.583 96.320 1.00 83.06 80 LEU A O 1
ATOM 610 N N . LEU A 1 81 ? -36.570 -8.480 98.159 1.00 83.81 81 LEU A N 1
ATOM 611 C CA . LEU A 1 81 ? -37.778 -7.991 97.480 1.00 83.81 81 LEU A CA 1
ATOM 612 C C . LEU A 1 81 ? -37.530 -6.658 96.762 1.00 83.81 81 LEU A C 1
ATOM 614 O O . LEU A 1 81 ? -37.873 -6.524 95.587 1.00 83.81 81 LEU A O 1
ATOM 618 N N . ARG A 1 82 ? -36.858 -5.704 97.422 1.00 86.88 82 ARG A N 1
ATOM 619 C CA . ARG A 1 82 ? -36.481 -4.423 96.805 1.00 86.88 82 ARG A CA 1
ATOM 620 C C . ARG A 1 82 ? -35.545 -4.616 95.608 1.00 86.88 82 ARG A C 1
ATOM 622 O O . ARG A 1 82 ? -35.712 -3.948 94.592 1.00 86.88 82 ARG A O 1
ATOM 629 N N . ASN A 1 83 ? -34.586 -5.539 95.698 1.00 87.44 83 ASN A N 1
ATOM 630 C CA . ASN A 1 83 ? -33.671 -5.856 94.599 1.00 87.44 83 ASN A CA 1
ATOM 631 C C . ASN A 1 83 ? -34.419 -6.470 93.399 1.00 87.44 83 ASN A C 1
ATOM 633 O O . ASN A 1 83 ? -34.212 -6.052 92.259 1.00 87.44 83 ASN A O 1
ATOM 637 N N . PHE A 1 84 ? -35.357 -7.393 93.645 1.00 89.19 84 PHE A N 1
ATOM 638 C CA . PHE A 1 84 ? -36.231 -7.929 92.596 1.00 89.19 84 PHE A CA 1
ATOM 639 C C . PHE A 1 84 ? -37.100 -6.850 91.947 1.00 89.19 84 PHE A C 1
ATOM 641 O O . PHE A 1 84 ? -37.217 -6.825 90.722 1.00 89.19 84 PHE A O 1
ATOM 648 N N . GLU A 1 85 ? -37.668 -5.933 92.730 1.00 89.44 85 GLU A N 1
ATOM 649 C CA . GLU A 1 85 ? -38.476 -4.835 92.195 1.00 89.44 85 GLU A CA 1
ATOM 650 C C . GLU A 1 85 ? -37.644 -3.894 91.307 1.00 89.44 85 GLU A C 1
ATOM 652 O O . GLU A 1 85 ? -38.088 -3.510 90.222 1.00 89.44 85 GLU A O 1
ATOM 657 N N . VAL A 1 86 ? -36.414 -3.569 91.724 1.00 92.38 86 VAL A N 1
ATOM 658 C CA . VAL A 1 86 ? -35.469 -2.771 90.925 1.00 92.38 86 VAL A CA 1
ATOM 659 C C . VAL A 1 86 ? -35.124 -3.486 89.618 1.00 92.38 86 VAL A C 1
ATOM 661 O O . VAL A 1 86 ? -35.220 -2.872 88.555 1.00 92.38 86 VAL A O 1
ATOM 664 N N . LYS A 1 87 ? -34.799 -4.785 89.662 1.00 92.50 87 LYS A N 1
ATOM 665 C CA . LYS A 1 87 ? -34.519 -5.574 88.451 1.00 92.50 87 LYS A CA 1
ATOM 666 C C . LYS A 1 87 ? -35.729 -5.654 87.519 1.00 92.50 87 LYS A C 1
ATOM 668 O O . LYS A 1 87 ? -35.568 -5.514 86.313 1.00 92.50 87 LYS A O 1
ATOM 673 N N . LEU A 1 88 ? -36.942 -5.824 88.048 1.00 90.75 88 LEU A N 1
ATOM 674 C CA . LEU A 1 88 ? -38.168 -5.828 87.242 1.00 90.75 88 LEU A CA 1
ATOM 675 C C . LEU A 1 88 ? -38.428 -4.470 86.581 1.00 90.75 88 LEU A C 1
ATOM 677 O O . LEU A 1 88 ? -38.797 -4.432 85.406 1.00 90.75 88 LEU A O 1
ATOM 681 N N . LYS A 1 89 ? -38.208 -3.358 87.297 1.00 94.19 89 LYS A N 1
ATOM 682 C CA . LYS A 1 89 ? -38.272 -2.009 86.708 1.00 94.19 89 LYS A CA 1
ATOM 683 C C . LYS A 1 89 ? -37.240 -1.852 85.595 1.00 94.19 89 LYS A C 1
ATOM 685 O O . LYS A 1 89 ? -37.608 -1.428 84.506 1.00 94.19 89 LYS A O 1
ATOM 690 N N . GLN A 1 90 ? -36.000 -2.280 85.827 1.00 93.31 90 GLN A N 1
ATOM 691 C CA . GLN A 1 90 ? -34.942 -2.248 84.817 1.00 93.31 90 GLN A CA 1
ATOM 692 C C . GLN A 1 90 ? -35.298 -3.076 83.574 1.00 93.31 90 GLN A C 1
ATOM 694 O O . GLN A 1 90 ? -35.120 -2.596 82.459 1.00 93.31 90 GLN A O 1
ATOM 699 N N . ILE A 1 91 ? -35.847 -4.284 83.741 1.00 93.06 91 ILE A N 1
ATOM 700 C CA . ILE A 1 91 ? -36.298 -5.126 82.621 1.00 93.06 91 ILE A CA 1
ATOM 701 C C . ILE A 1 91 ? -37.391 -4.418 81.814 1.00 93.06 91 ILE A C 1
ATOM 703 O O . ILE A 1 91 ? -37.315 -4.401 80.588 1.00 93.06 91 ILE A O 1
ATOM 707 N N . ARG A 1 92 ? -38.380 -3.796 82.472 1.00 93.50 92 ARG A N 1
ATOM 708 C CA . ARG A 1 92 ? -39.432 -3.034 81.774 1.00 93.50 92 ARG A CA 1
ATOM 709 C C . ARG A 1 92 ? -38.862 -1.844 81.010 1.00 93.50 92 ARG A C 1
ATOM 711 O O . ARG A 1 92 ? -39.200 -1.673 79.845 1.00 93.50 92 ARG A O 1
ATOM 718 N N . THR A 1 93 ? -37.979 -1.065 81.634 1.00 94.56 93 THR A N 1
ATOM 719 C CA . THR A 1 93 ? -37.322 0.077 80.984 1.00 94.56 93 THR A CA 1
ATOM 720 C C . THR A 1 93 ? -36.490 -0.372 79.784 1.00 94.56 93 THR A C 1
ATOM 722 O O . THR A 1 93 ? -36.617 0.205 78.710 1.00 94.56 93 THR A O 1
ATOM 725 N N . ASN A 1 94 ? -35.702 -1.441 79.916 1.00 93.88 94 ASN A N 1
ATOM 726 C CA . ASN A 1 94 ? -34.924 -1.989 78.803 1.00 93.88 94 ASN A CA 1
ATOM 727 C C . ASN A 1 94 ? -35.824 -2.521 77.680 1.00 93.88 94 ASN A C 1
ATOM 729 O O . ASN A 1 94 ? -35.517 -2.314 76.510 1.00 93.88 94 ASN A O 1
ATOM 733 N N . GLY A 1 95 ? -36.936 -3.176 78.026 1.00 95.12 95 GLY A N 1
ATOM 734 C CA . GLY A 1 95 ? -37.932 -3.633 77.058 1.00 95.12 95 GLY A CA 1
ATOM 735 C C . GLY A 1 95 ? -38.558 -2.475 76.282 1.00 95.12 95 GLY A C 1
ATOM 736 O O . GLY A 1 95 ? -38.680 -2.559 75.064 1.00 95.12 95 GLY A O 1
ATOM 737 N N . GLN A 1 96 ? -38.878 -1.370 76.962 1.00 94.81 96 GLN A N 1
ATOM 738 C CA . GLN A 1 96 ? -39.387 -0.160 76.318 1.00 94.81 96 GLN A CA 1
ATOM 739 C C . GLN A 1 96 ? -38.340 0.475 75.389 1.00 94.81 96 GLN A C 1
ATOM 741 O O . GLN A 1 96 ? -38.654 0.744 74.235 1.00 94.81 96 GLN A O 1
ATOM 746 N N . ILE A 1 97 ? -37.089 0.629 75.842 1.00 94.69 97 ILE A N 1
ATOM 747 C CA . ILE A 1 97 ? -35.989 1.164 75.015 1.00 94.69 97 ILE A CA 1
ATOM 748 C C . ILE A 1 97 ? -35.762 0.295 73.769 1.00 94.69 97 ILE A C 1
ATOM 750 O O . ILE A 1 97 ? -35.531 0.818 72.681 1.00 94.69 97 ILE A O 1
ATOM 754 N N . LEU A 1 98 ? -35.814 -1.035 73.908 1.00 94.50 98 LEU A N 1
ATOM 755 C CA . LEU A 1 98 ? -35.702 -1.953 72.773 1.00 94.50 98 LEU A CA 1
ATOM 756 C C . LEU A 1 98 ? -36.880 -1.808 71.805 1.00 94.50 98 LEU A C 1
ATOM 758 O O . LEU A 1 98 ? -36.655 -1.811 70.599 1.00 94.50 98 LEU A O 1
ATOM 762 N N . GLY A 1 99 ? -38.102 -1.644 72.319 1.00 95.69 99 GLY A N 1
ATOM 763 C CA . GLY A 1 99 ? -39.291 -1.382 71.506 1.00 95.69 99 GLY A CA 1
ATOM 764 C C . GLY A 1 99 ? -39.190 -0.072 70.722 1.00 95.69 99 GLY A C 1
ATOM 765 O O . GLY A 1 99 ? -39.388 -0.075 69.512 1.00 95.69 99 GLY A O 1
ATOM 766 N N . GLU A 1 100 ? -38.797 1.023 71.379 1.00 95.56 100 GLU A N 1
ATOM 767 C CA . GLU A 1 100 ? -38.600 2.335 70.742 1.00 95.56 100 GLU A CA 1
ATOM 768 C C . GLU A 1 100 ? -37.506 2.283 69.662 1.00 95.56 100 GLU A C 1
ATOM 770 O O . GLU A 1 100 ? -37.682 2.817 68.567 1.00 95.56 100 GLU A O 1
ATOM 775 N N . ARG A 1 101 ? -36.395 1.581 69.927 1.00 93.44 101 ARG A N 1
ATOM 776 C CA . ARG A 1 101 ? -35.331 1.369 68.931 1.00 93.44 101 ARG A CA 1
ATOM 777 C C . ARG A 1 101 ? -35.789 0.509 67.757 1.00 93.44 101 ARG A C 1
ATOM 779 O O . ARG A 1 101 ? -35.418 0.807 66.626 1.00 93.44 101 ARG A O 1
ATOM 786 N N . ALA A 1 102 ? -36.562 -0.546 68.010 1.00 93.19 102 ALA A N 1
ATOM 787 C CA . ALA A 1 102 ? -37.124 -1.375 66.948 1.00 93.19 102 ALA A CA 1
ATOM 788 C C . ALA A 1 102 ? -38.052 -0.546 66.048 1.00 93.19 102 ALA A C 1
ATOM 790 O O . ALA A 1 102 ? -37.919 -0.596 64.829 1.00 93.19 102 ALA A O 1
ATOM 791 N N . GLU A 1 103 ? -38.899 0.301 66.637 1.00 95.06 103 GLU A N 1
ATOM 792 C CA . GLU A 1 103 ? -39.776 1.204 65.887 1.00 95.06 103 GLU A CA 1
ATOM 793 C C . GLU A 1 103 ? -38.987 2.254 65.079 1.00 95.06 103 GLU A C 1
ATOM 795 O O . GLU A 1 103 ? -39.351 2.577 63.947 1.00 95.06 103 GLU A O 1
ATOM 800 N N . GLU A 1 104 ? -37.885 2.786 65.620 1.00 95.00 104 GLU A N 1
ATOM 801 C CA . GLU A 1 104 ? -37.008 3.709 64.888 1.00 95.00 104 GLU A CA 1
ATOM 802 C C . GLU A 1 104 ? -36.342 3.035 63.677 1.00 95.00 104 GLU A C 1
ATOM 804 O O . GLU A 1 104 ? -36.250 3.635 62.600 1.00 95.00 104 GLU A O 1
ATOM 809 N N . VAL A 1 105 ? -35.902 1.782 63.831 1.00 94.38 105 VAL A N 1
ATOM 810 C CA . VAL A 1 105 ? -35.343 0.981 62.732 1.00 94.38 105 VAL A CA 1
ATOM 811 C C . VAL A 1 105 ? -36.413 0.695 61.678 1.00 94.38 105 VAL A C 1
ATOM 813 O O . VAL A 1 105 ? -36.165 0.937 60.495 1.00 94.38 105 VAL A O 1
ATOM 816 N N . ASP A 1 106 ? -37.612 0.282 62.093 1.00 94.81 106 ASP A N 1
ATOM 817 C CA . ASP A 1 106 ? -38.739 0.029 61.189 1.00 94.81 106 ASP A CA 1
ATOM 818 C C . ASP A 1 106 ? -39.141 1.285 60.404 1.00 94.81 106 ASP A C 1
ATOM 820 O O . ASP A 1 106 ? -39.477 1.192 59.225 1.00 94.81 106 ASP A O 1
ATOM 824 N N . LYS A 1 107 ? -39.040 2.481 61.001 1.00 96.06 107 LYS A N 1
ATOM 825 C CA . LYS A 1 107 ? -39.289 3.754 60.297 1.00 96.06 107 LYS A CA 1
ATOM 826 C C . LYS A 1 107 ? -38.228 4.079 59.244 1.00 96.06 107 LYS A C 1
ATOM 828 O O . LYS A 1 107 ? -38.564 4.657 58.211 1.00 96.06 107 LYS A O 1
ATOM 833 N N . LYS A 1 108 ? -36.961 3.722 59.478 1.00 95.19 108 LYS A N 1
ATOM 834 C CA . LYS A 1 108 ? -35.849 3.966 58.536 1.00 95.19 108 LYS A CA 1
ATOM 835 C C . LYS A 1 108 ? -35.789 2.927 57.414 1.00 95.19 108 LYS A C 1
ATOM 837 O O . LYS A 1 108 ? -35.293 3.221 56.327 1.00 95.19 108 LYS A O 1
ATOM 842 N N . PHE A 1 109 ? -36.311 1.726 57.647 1.00 94.56 109 PHE A N 1
ATOM 843 C CA . PHE A 1 109 ? -36.218 0.615 56.703 1.00 94.56 109 PHE A CA 1
ATOM 844 C C . PHE A 1 109 ? -36.860 0.899 55.322 1.00 94.56 109 PHE A C 1
ATOM 846 O O . PHE A 1 109 ? -36.197 0.653 54.312 1.00 94.56 109 PHE A O 1
ATOM 853 N N . PRO A 1 110 ? -38.064 1.503 55.211 1.00 95.81 110 PRO A N 1
ATOM 854 C CA . PRO A 1 110 ? -38.641 1.892 53.921 1.00 95.81 110 PRO A CA 1
ATOM 855 C C . PRO A 1 110 ? -37.783 2.886 53.132 1.00 95.81 110 PRO A C 1
ATOM 857 O O . PRO A 1 110 ? -37.721 2.809 51.904 1.00 95.81 110 PRO A O 1
ATOM 860 N N . GLU A 1 111 ? -37.102 3.812 53.815 1.00 94.56 111 GLU A N 1
ATOM 861 C CA . GLU A 1 111 ? -36.210 4.768 53.158 1.00 94.56 111 GLU A CA 1
ATOM 862 C C . GLU A 1 111 ? -34.984 4.070 52.564 1.00 94.56 111 GLU A C 1
ATOM 864 O O . GLU A 1 111 ? -34.623 4.345 51.419 1.00 94.56 111 GLU A O 1
ATOM 869 N N . VAL A 1 112 ? -34.409 3.104 53.287 1.00 94.75 112 VAL A N 1
ATOM 870 C CA . VAL A 1 112 ? -33.321 2.261 52.774 1.00 94.75 112 VAL A CA 1
ATOM 871 C C . VAL A 1 112 ? -33.781 1.468 51.548 1.00 94.75 112 VAL A C 1
ATOM 873 O O . VAL A 1 112 ? -33.106 1.507 50.521 1.00 94.75 112 VAL A O 1
ATOM 876 N N . ILE A 1 113 ? -34.956 0.824 51.597 1.00 95.31 113 ILE A N 1
ATOM 877 C CA . ILE A 1 113 ? -35.519 0.103 50.438 1.00 95.31 113 ILE A CA 1
ATOM 878 C C . ILE A 1 113 ? -35.686 1.041 49.237 1.00 95.31 113 ILE A C 1
ATOM 880 O O . ILE A 1 113 ? -35.349 0.667 48.109 1.00 95.31 113 ILE A O 1
ATOM 884 N N . ARG A 1 114 ? -36.180 2.265 49.459 1.00 96.50 114 ARG A N 1
ATOM 885 C CA . ARG A 1 114 ? -36.356 3.268 48.400 1.00 96.50 114 ARG A CA 1
ATOM 886 C C . ARG A 1 114 ? -35.020 3.651 47.759 1.00 96.50 114 ARG A C 1
ATOM 888 O O . ARG A 1 114 ? -34.938 3.692 46.533 1.00 96.50 114 ARG A O 1
ATOM 895 N N . VAL A 1 115 ? -33.980 3.891 48.560 1.00 95.69 115 VAL A N 1
ATOM 896 C CA . VAL A 1 115 ? -32.628 4.197 48.058 1.00 95.69 115 VAL A CA 1
ATOM 897 C C . VAL A 1 115 ? -32.060 3.012 47.276 1.00 95.69 115 VAL A C 1
ATOM 899 O O . VAL A 1 115 ? -31.589 3.192 46.155 1.00 95.69 115 VAL A O 1
ATOM 902 N N . CYS A 1 116 ? -32.172 1.789 47.802 1.00 95.06 116 CYS A N 1
ATOM 903 C CA . CYS A 1 116 ? -31.732 0.581 47.101 1.00 95.06 116 CYS A CA 1
ATOM 904 C C . CYS A 1 116 ? -32.463 0.386 45.763 1.00 95.06 116 CYS A C 1
ATOM 906 O O . CYS A 1 116 ? -31.832 0.037 44.765 1.00 95.06 116 CYS A O 1
ATOM 908 N N . SER A 1 117 ? -33.769 0.656 45.718 1.00 94.94 117 SER A N 1
ATOM 909 C CA . SER A 1 117 ? -34.570 0.559 44.490 1.00 94.94 117 SER A CA 1
ATOM 910 C C . SER A 1 117 ? -34.135 1.602 43.455 1.00 94.94 117 SER A C 1
ATOM 912 O O . SER A 1 117 ? -33.858 1.248 42.313 1.00 94.94 117 SER A O 1
ATOM 914 N N . SER A 1 118 ? -33.965 2.864 43.871 1.00 95.44 118 SER A N 1
ATOM 915 C CA . SER A 1 118 ? -33.461 3.938 43.001 1.00 95.44 118 SER A CA 1
ATOM 916 C C . SER A 1 118 ? -32.071 3.622 42.442 1.00 95.44 118 SER A C 1
ATOM 918 O O . SER A 1 118 ? -31.821 3.815 41.253 1.00 95.44 118 SER A O 1
ATOM 920 N N . ASN A 1 119 ? -31.168 3.107 43.279 1.00 95.12 119 ASN A N 1
ATOM 921 C CA . ASN A 1 119 ? -29.829 2.723 42.840 1.00 95.12 119 ASN A CA 1
ATOM 922 C C . ASN A 1 119 ? -29.885 1.557 41.847 1.00 95.12 119 ASN A C 1
ATOM 924 O O . ASN A 1 119 ? -29.158 1.565 40.861 1.00 95.12 119 ASN A O 1
ATOM 928 N N . THR A 1 120 ? -30.774 0.585 42.059 1.00 96.31 120 THR A N 1
ATOM 929 C CA . THR A 1 120 ? -30.969 -0.536 41.125 1.00 96.31 120 THR A CA 1
ATOM 930 C C . THR A 1 120 ? -31.368 -0.041 39.732 1.00 96.31 120 THR A C 1
ATOM 932 O O . THR A 1 120 ? -30.844 -0.528 38.731 1.00 96.31 120 THR A O 1
ATOM 935 N N . ASP A 1 121 ? -32.244 0.961 39.643 1.00 94.44 121 ASP A N 1
ATOM 936 C CA . ASP A 1 121 ? -32.643 1.540 38.355 1.00 94.44 121 ASP A CA 1
ATOM 937 C C . ASP A 1 121 ? -31.518 2.349 37.694 1.00 94.44 121 ASP A C 1
ATOM 939 O O . ASP A 1 121 ? -31.391 2.342 36.468 1.00 94.44 121 ASP A O 1
ATOM 943 N N . GLN A 1 122 ? -30.673 3.019 38.482 1.00 95.19 122 GLN A N 1
ATOM 944 C CA . GLN A 1 122 ? -29.475 3.686 37.964 1.00 95.19 122 GLN A CA 1
ATOM 945 C C . GLN A 1 122 ? -28.465 2.678 37.405 1.00 95.19 122 GLN A C 1
ATOM 947 O O . GLN A 1 122 ? -27.953 2.892 36.308 1.00 95.19 122 GLN A O 1
ATOM 952 N N . TRP A 1 123 ? -28.244 1.553 38.092 1.00 96.00 123 TRP A N 1
ATOM 953 C CA . TRP A 1 123 ? -27.373 0.479 37.606 1.00 96.00 123 TRP A CA 1
ATOM 954 C C . TRP A 1 123 ? -27.868 -0.124 36.293 1.00 96.00 123 TRP A C 1
ATOM 956 O O . TRP A 1 123 ? -27.072 -0.299 35.376 1.00 96.00 123 TRP A O 1
ATOM 966 N N . LYS A 1 124 ? -29.181 -0.340 36.145 1.00 97.38 124 LYS A N 1
ATOM 967 C CA . LYS A 1 124 ? -29.765 -0.792 34.870 1.00 97.38 124 LYS A CA 1
ATOM 968 C C . LYS A 1 124 ? -29.534 0.205 33.733 1.00 97.38 124 LYS A C 1
ATOM 970 O O . LYS A 1 124 ? -29.268 -0.197 32.606 1.00 97.38 124 LYS A O 1
ATOM 975 N N . LYS A 1 125 ? -29.634 1.512 34.004 1.00 97.06 125 LYS A N 1
ATOM 976 C CA . LYS A 1 125 ? -29.328 2.544 32.997 1.00 97.06 125 LYS A CA 1
ATOM 977 C C . LYS A 1 125 ? -27.848 2.534 32.622 1.00 97.06 125 LYS A C 1
ATOM 979 O O . LYS A 1 125 ? -27.535 2.588 31.439 1.00 97.06 125 LYS A O 1
ATOM 984 N N . ALA A 1 126 ? -26.960 2.426 33.609 1.00 95.75 126 ALA A N 1
ATOM 985 C CA . ALA A 1 126 ? -25.522 2.331 33.377 1.00 95.75 126 ALA A CA 1
ATOM 986 C C . ALA A 1 126 ? -25.156 1.087 32.551 1.00 95.75 126 ALA A C 1
ATOM 988 O O . ALA A 1 126 ? -24.343 1.183 31.639 1.00 95.75 126 ALA A O 1
ATOM 989 N N . GLU A 1 127 ? -25.802 -0.052 32.807 1.00 97.50 127 GLU A N 1
ATOM 990 C CA . GLU A 1 127 ? -25.630 -1.286 32.032 1.00 97.50 127 GLU A CA 1
ATOM 991 C C . GLU A 1 127 ? -26.023 -1.103 30.556 1.00 97.50 127 GLU A C 1
ATOM 993 O O . GLU A 1 127 ? -25.294 -1.525 29.660 1.00 97.50 127 GLU A O 1
ATOM 998 N N . VAL A 1 128 ? -27.131 -0.406 30.279 1.00 97.75 128 VAL A N 1
ATOM 999 C CA . VAL A 1 128 ? -27.540 -0.081 28.901 1.00 97.75 128 VAL A CA 1
ATOM 1000 C C . VAL A 1 128 ? -26.517 0.819 28.204 1.00 97.75 128 VAL A C 1
ATOM 1002 O O . VAL A 1 128 ? -26.181 0.567 27.049 1.00 97.75 128 VAL A O 1
ATOM 1005 N N . GLU A 1 129 ? -26.005 1.852 28.877 1.00 97.19 129 GLU A N 1
ATOM 1006 C CA . GLU A 1 129 ? -24.963 2.715 28.301 1.00 97.19 129 GLU A CA 1
ATOM 1007 C C . GLU A 1 129 ? -23.645 1.953 28.079 1.00 97.19 129 GLU A C 1
ATOM 1009 O O . GLU A 1 129 ? -23.005 2.119 27.042 1.00 97.19 129 GLU A O 1
ATOM 1014 N N . PHE A 1 130 ? -23.274 1.045 28.986 1.00 97.25 130 PHE A N 1
ATOM 1015 C CA . PHE A 1 130 ? -22.091 0.195 28.830 1.00 97.25 130 PHE A CA 1
ATOM 1016 C C . PHE A 1 130 ? -22.193 -0.727 27.604 1.00 97.25 130 PHE A C 1
ATOM 1018 O O . PHE A 1 130 ? -21.223 -0.899 26.861 1.00 97.25 130 PHE A O 1
ATOM 1025 N N . ASN A 1 131 ? -23.385 -1.264 27.333 1.00 97.25 131 ASN A N 1
ATOM 1026 C CA . ASN A 1 131 ? -23.632 -2.053 26.126 1.00 97.25 131 ASN A CA 1
ATOM 1027 C C . ASN A 1 131 ? -23.469 -1.212 24.850 1.00 97.25 131 ASN A C 1
ATOM 1029 O O . ASN A 1 131 ? -22.828 -1.670 23.906 1.00 97.25 131 ASN A O 1
ATOM 1033 N N . LYS A 1 132 ? -23.940 0.044 24.835 1.00 97.81 132 LYS A N 1
ATOM 1034 C CA . LYS A 1 132 ? -23.714 0.957 23.695 1.00 97.81 132 LYS A CA 1
ATOM 1035 C C . LYS A 1 132 ? -22.231 1.256 23.477 1.00 97.81 132 LYS A C 1
ATOM 1037 O O . LYS A 1 132 ? -21.776 1.277 22.338 1.00 97.81 132 LYS A O 1
ATOM 1042 N N . ILE A 1 133 ? -21.464 1.469 24.549 1.00 97.19 133 ILE A N 1
ATOM 1043 C CA . ILE A 1 133 ? -20.005 1.662 24.458 1.00 97.19 133 ILE A CA 1
ATOM 1044 C C . ILE A 1 133 ? -19.339 0.411 23.873 1.00 97.19 133 ILE A C 1
ATOM 1046 O O . ILE A 1 133 ? -18.455 0.521 23.026 1.00 97.19 133 ILE A O 1
ATOM 1050 N N . THR A 1 134 ? -19.800 -0.776 24.269 1.00 96.81 134 THR A N 1
ATOM 1051 C CA . THR A 1 134 ? -19.309 -2.047 23.721 1.00 96.81 134 THR A CA 1
ATOM 1052 C C . THR A 1 134 ? -19.590 -2.152 22.218 1.00 96.81 134 THR A C 1
ATOM 1054 O O . THR A 1 134 ? -18.687 -2.482 21.453 1.00 96.81 134 THR A O 1
ATOM 1057 N N . GLU A 1 135 ? -20.799 -1.803 21.769 1.00 97.69 135 GLU A N 1
ATOM 1058 C CA . GLU A 1 135 ? -21.144 -1.749 20.340 1.00 97.69 135 GLU A CA 1
ATOM 1059 C C . GLU A 1 135 ? -20.249 -0.760 19.575 1.00 97.69 135 GLU A C 1
ATOM 1061 O O . GLU A 1 135 ? -19.694 -1.108 18.530 1.00 97.69 135 GLU A O 1
ATOM 1066 N N . ILE A 1 136 ? -20.028 0.443 20.116 1.00 97.62 136 ILE A N 1
ATOM 1067 C CA . ILE A 1 136 ? -19.109 1.428 19.524 1.00 97.62 136 ILE A CA 1
ATOM 1068 C C . ILE A 1 136 ? -17.692 0.854 19.418 1.00 97.62 136 ILE A C 1
ATOM 1070 O O . ILE A 1 136 ? -17.064 0.997 18.371 1.00 97.62 136 ILE A O 1
ATOM 1074 N N . ASN A 1 137 ? -17.200 0.162 20.448 1.00 97.12 137 ASN A N 1
ATOM 1075 C CA . ASN A 1 137 ? -15.875 -0.453 20.412 1.00 97.12 137 ASN A CA 1
ATOM 1076 C C . ASN A 1 137 ? -15.766 -1.505 19.294 1.00 97.12 137 ASN A C 1
ATOM 1078 O O . ASN A 1 137 ? -14.801 -1.492 18.533 1.00 97.12 137 ASN A O 1
ATOM 1082 N N . THR A 1 138 ? -16.791 -2.345 19.107 1.00 97.19 138 THR A N 1
ATOM 1083 C CA . THR A 1 138 ? -16.806 -3.313 17.992 1.00 97.19 138 THR A CA 1
ATOM 1084 C C . THR A 1 138 ? -16.829 -2.640 16.613 1.00 97.19 138 THR A C 1
ATOM 1086 O O . THR A 1 138 ? -16.195 -3.124 15.673 1.00 97.19 138 THR A O 1
ATOM 1089 N N . LEU A 1 139 ? -17.510 -1.495 16.478 1.00 98.06 139 LEU A N 1
ATOM 1090 C CA . LEU A 1 139 ? -17.489 -0.703 15.245 1.00 98.06 139 LEU A CA 1
ATOM 1091 C C . LEU A 1 139 ? -16.103 -0.103 14.987 1.00 98.06 139 LEU A C 1
ATOM 1093 O O . LEU A 1 139 ? -15.636 -0.133 13.850 1.00 98.06 139 LEU A O 1
ATOM 1097 N N . VAL A 1 140 ? -15.435 0.406 16.026 1.00 97.12 140 VAL A N 1
ATOM 1098 C CA . VAL A 1 140 ? -14.067 0.937 15.930 1.00 97.12 140 VAL A CA 1
ATOM 1099 C C . VAL A 1 140 ? -13.092 -0.152 15.484 1.00 97.12 140 VAL A C 1
ATOM 1101 O O . VAL A 1 140 ? -12.324 0.077 14.551 1.00 97.12 140 VAL A O 1
ATOM 1104 N N . GLU A 1 141 ? -13.169 -1.350 16.066 1.00 97.19 141 GLU A N 1
ATOM 1105 C CA . GLU A 1 141 ? -12.348 -2.500 15.661 1.00 97.19 141 GLU A CA 1
ATOM 1106 C C . GLU A 1 141 ? -12.597 -2.896 14.195 1.00 97.19 141 GLU A C 1
ATOM 1108 O O . GLU A 1 141 ? -11.655 -3.126 13.434 1.00 97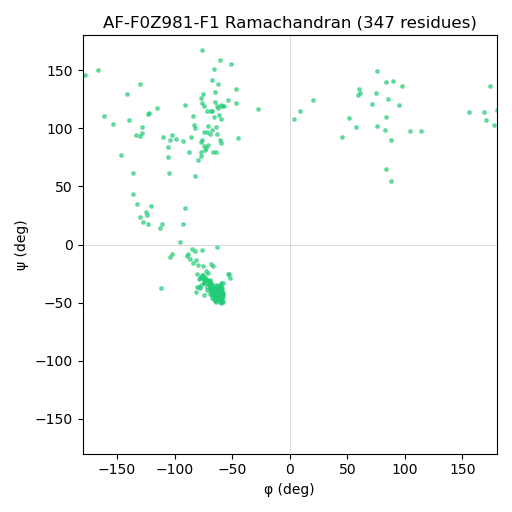.19 141 GLU A O 1
ATOM 1113 N N . SER A 1 142 ? -13.859 -2.902 13.749 1.00 97.88 142 SER A N 1
ATOM 1114 C CA . SER A 1 142 ? -14.198 -3.172 12.345 1.00 97.88 142 SER A CA 1
ATOM 1115 C C . SER A 1 142 ? -13.655 -2.101 11.391 1.00 97.88 142 SER A C 1
ATOM 1117 O O . SER A 1 142 ? -13.114 -2.431 10.331 1.00 97.88 142 SER A O 1
ATOM 1119 N N . ILE A 1 143 ? -13.761 -0.821 11.761 1.00 97.38 143 ILE A N 1
ATOM 1120 C CA . ILE A 1 143 ? -13.195 0.291 10.985 1.00 97.38 143 ILE A CA 1
ATOM 1121 C C . ILE A 1 143 ? -11.673 0.159 10.903 1.00 97.38 143 ILE A C 1
ATOM 1123 O O . ILE A 1 143 ? -11.115 0.344 9.822 1.00 97.38 143 ILE A O 1
ATOM 1127 N N . GLN A 1 144 ? -11.008 -0.203 12.001 1.00 97.56 144 GLN A N 1
ATOM 1128 C CA . GLN A 1 144 ? -9.562 -0.397 12.026 1.00 97.56 144 GLN A CA 1
ATOM 1129 C C . GLN A 1 144 ? -9.120 -1.489 11.041 1.00 97.56 144 GLN A C 1
ATOM 1131 O O . GLN A 1 144 ? -8.248 -1.233 10.210 1.00 97.56 144 GLN A O 1
ATOM 1136 N N . LEU A 1 145 ? -9.770 -2.657 11.054 1.00 96.81 145 LEU A N 1
ATOM 1137 C CA . LEU A 1 145 ? -9.471 -3.744 10.109 1.00 96.81 145 LEU A CA 1
ATOM 1138 C C . LEU A 1 145 ? -9.696 -3.326 8.645 1.00 96.81 145 LEU A C 1
ATOM 1140 O O . LEU A 1 145 ? -8.906 -3.670 7.763 1.00 96.81 145 LEU A O 1
ATOM 1144 N N . ASN A 1 146 ? -10.748 -2.548 8.375 1.00 97.81 146 ASN A N 1
ATOM 1145 C CA . ASN A 1 146 ? -11.005 -2.018 7.035 1.00 97.81 146 ASN A CA 1
ATOM 1146 C C . ASN A 1 146 ? -9.914 -1.031 6.589 1.00 97.81 146 ASN A C 1
ATOM 1148 O O . ASN A 1 146 ? -9.488 -1.075 5.435 1.00 97.81 146 ASN A O 1
ATOM 1152 N N . ILE A 1 147 ? -9.436 -0.163 7.488 1.00 97.19 147 ILE A N 1
ATOM 1153 C CA . ILE A 1 147 ? -8.333 0.767 7.203 1.00 97.19 147 ILE A CA 1
ATOM 1154 C C . ILE A 1 147 ? -7.040 -0.004 6.918 1.00 97.19 147 ILE A C 1
ATOM 1156 O O . ILE A 1 147 ? -6.375 0.292 5.927 1.00 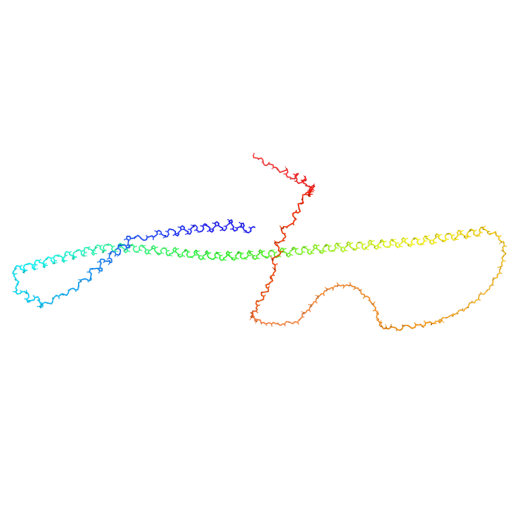97.19 147 ILE A O 1
ATOM 1160 N N . GLU A 1 148 ? -6.709 -1.016 7.721 1.00 96.44 148 GLU A N 1
ATOM 1161 C CA . GLU A 1 148 ? -5.535 -1.875 7.500 1.00 96.44 148 GLU A CA 1
ATOM 1162 C C . GLU A 1 148 ? -5.599 -2.581 6.132 1.00 96.44 148 GLU A C 1
ATOM 1164 O O . GLU A 1 148 ? -4.609 -2.617 5.397 1.00 96.44 148 GLU A O 1
ATOM 1169 N N . SER A 1 149 ? -6.784 -3.053 5.727 1.00 98.06 149 SER A N 1
ATOM 1170 C CA . SER A 1 149 ? -7.000 -3.629 4.393 1.00 98.06 149 SER A CA 1
ATOM 1171 C C . SER A 1 149 ? -6.798 -2.611 3.262 1.00 98.06 149 SER A C 1
ATOM 1173 O O . SER A 1 149 ? -6.169 -2.932 2.249 1.00 98.06 149 SER A O 1
ATOM 1175 N N . VAL A 1 150 ? -7.294 -1.379 3.421 1.00 97.75 150 VAL A N 1
ATOM 1176 C CA . VAL A 1 150 ? -7.098 -0.304 2.434 1.00 97.75 150 VAL A CA 1
ATOM 1177 C C . VAL A 1 150 ? -5.622 0.074 2.317 1.00 97.75 150 VAL A C 1
ATOM 1179 O O . VAL A 1 150 ? -5.134 0.214 1.196 1.00 97.75 150 VAL A O 1
ATOM 1182 N N . ILE A 1 151 ? -4.902 0.185 3.439 1.00 96.81 151 ILE A N 1
ATOM 1183 C CA . ILE A 1 151 ? -3.457 0.459 3.455 1.00 96.81 151 ILE A CA 1
ATOM 1184 C C . ILE A 1 151 ? -2.707 -0.623 2.673 1.00 96.81 151 ILE A C 1
ATOM 1186 O O . ILE A 1 151 ? -1.965 -0.295 1.750 1.00 96.81 151 ILE A O 1
ATOM 1190 N N . SER A 1 152 ? -2.980 -1.901 2.948 1.00 97.31 152 SER A N 1
ATOM 1191 C CA . SER A 1 152 ? -2.347 -3.015 2.229 1.00 97.31 152 SER A CA 1
ATOM 1192 C C . SER A 1 152 ? -2.615 -2.971 0.716 1.00 97.31 152 SER A C 1
ATOM 1194 O O . SER A 1 152 ? -1.726 -3.247 -0.094 1.00 97.31 152 SER A O 1
ATOM 1196 N N . LYS A 1 153 ? -3.823 -2.566 0.302 1.00 98.44 153 LYS A N 1
ATOM 1197 C CA . LYS A 1 153 ? -4.156 -2.397 -1.120 1.00 98.44 153 LYS A CA 1
ATOM 1198 C C . LYS A 1 153 ? -3.393 -1.238 -1.767 1.00 98.44 153 LYS A C 1
ATOM 1200 O O . LYS A 1 153 ? -2.997 -1.365 -2.924 1.00 98.44 153 LYS A O 1
ATOM 1205 N N . ILE A 1 154 ? -3.197 -0.129 -1.052 1.00 97.00 154 ILE A N 1
ATOM 1206 C CA . ILE A 1 154 ? -2.395 1.007 -1.532 1.00 97.00 154 ILE A CA 1
ATOM 1207 C C . ILE A 1 154 ? -0.941 0.571 -1.723 1.00 97.00 154 ILE A C 1
ATOM 1209 O O . ILE A 1 154 ? -0.408 0.755 -2.813 1.00 97.00 154 ILE A O 1
ATOM 1213 N N . GLU A 1 155 ? -0.343 -0.091 -0.730 1.00 97.00 155 GLU A N 1
ATOM 1214 C CA . GLU A 1 155 ? 1.037 -0.594 -0.813 1.00 97.00 155 GLU A CA 1
ATOM 1215 C C . GLU A 1 155 ? 1.222 -1.550 -2.006 1.00 97.00 155 GLU A C 1
ATOM 1217 O O . GLU A 1 155 ? 2.192 -1.449 -2.758 1.00 97.00 155 GLU A O 1
ATOM 1222 N N . SER A 1 156 ? 0.251 -2.438 -2.251 1.00 97.88 156 SER A N 1
ATOM 1223 C CA . SER A 1 156 ? 0.275 -3.323 -3.422 1.00 97.88 156 SER A CA 1
ATOM 1224 C C . SER A 1 156 ? 0.212 -2.562 -4.751 1.00 97.88 156 SER A C 1
ATOM 1226 O O . SER A 1 156 ? 0.856 -2.983 -5.714 1.00 97.88 156 SER A O 1
ATOM 1228 N N . LEU A 1 157 ? -0.571 -1.482 -4.834 1.00 98.19 157 LEU A N 1
ATOM 1229 C CA . LEU A 1 157 ? -0.671 -0.659 -6.043 1.00 98.19 157 LEU A CA 1
ATOM 1230 C C . LEU A 1 157 ? 0.601 0.161 -6.278 1.00 98.19 157 LEU A C 1
ATOM 1232 O O . LEU A 1 157 ? 1.014 0.307 -7.425 1.00 98.19 157 LEU A O 1
ATOM 1236 N N . GLU A 1 158 ? 1.239 0.657 -5.218 1.00 97.81 158 GLU A N 1
ATOM 1237 C CA . GLU A 1 158 ? 2.520 1.367 -5.306 1.00 97.81 158 GLU A CA 1
ATOM 1238 C C . GLU A 1 158 ? 3.627 0.456 -5.851 1.00 97.81 158 GLU A C 1
ATOM 1240 O O . GLU A 1 158 ? 4.358 0.851 -6.762 1.00 97.81 158 GLU A O 1
ATOM 1245 N N . ILE A 1 159 ? 3.705 -0.786 -5.358 1.00 97.69 159 ILE A N 1
ATOM 1246 C CA . ILE A 1 159 ? 4.652 -1.788 -5.869 1.00 97.69 159 ILE A CA 1
ATOM 1247 C C . ILE A 1 159 ? 4.379 -2.080 -7.350 1.00 97.69 159 ILE A C 1
ATOM 1249 O O . ILE A 1 159 ? 5.311 -2.072 -8.154 1.00 97.69 159 ILE A O 1
ATOM 1253 N N . GLN A 1 160 ? 3.114 -2.299 -7.727 1.00 98.31 160 GLN A N 1
ATOM 1254 C CA . GLN A 1 160 ? 2.753 -2.574 -9.121 1.00 98.31 160 GLN A CA 1
ATOM 1255 C C . GLN A 1 160 ? 3.108 -1.402 -10.044 1.00 98.31 160 GLN A C 1
ATOM 1257 O O . GLN A 1 160 ? 3.687 -1.614 -11.106 1.00 98.31 160 GLN A O 1
ATOM 1262 N N . LEU A 1 161 ? 2.818 -0.168 -9.625 1.00 98.19 161 LEU A N 1
ATOM 1263 C CA . LEU A 1 161 ? 3.142 1.025 -10.401 1.00 98.19 161 LEU A CA 1
ATOM 1264 C C . LEU A 1 161 ? 4.657 1.190 -10.584 1.00 98.19 161 LEU A C 1
ATOM 1266 O O . LEU A 1 161 ? 5.098 1.555 -11.671 1.00 98.19 161 LEU A O 1
ATOM 1270 N N . SER A 1 162 ? 5.453 0.895 -9.551 1.00 98.12 162 SER A N 1
ATOM 1271 C CA . SER A 1 162 ? 6.918 0.904 -9.659 1.00 98.12 162 SER A CA 1
ATOM 1272 C C . SER A 1 162 ? 7.404 -0.086 -10.719 1.00 98.12 162 SER A C 1
ATOM 1274 O O . SER A 1 162 ? 8.210 0.281 -11.569 1.00 98.12 162 SER A O 1
ATOM 1276 N N . ILE A 1 163 ? 6.866 -1.311 -10.713 1.00 97.94 163 ILE A N 1
ATOM 1277 C CA . ILE A 1 163 ? 7.195 -2.345 -11.706 1.00 97.94 163 ILE A CA 1
ATOM 1278 C C . ILE A 1 163 ? 6.807 -1.889 -13.120 1.00 97.94 163 ILE A C 1
ATOM 1280 O O . ILE A 1 163 ? 7.580 -2.058 -14.063 1.00 97.94 163 ILE A O 1
ATOM 1284 N N . ASP A 1 164 ? 5.626 -1.293 -13.285 1.00 98.12 164 ASP A N 1
ATOM 1285 C CA . ASP A 1 164 ? 5.148 -0.823 -14.588 1.00 98.12 164 ASP A CA 1
ATOM 1286 C C . ASP A 1 164 ? 6.015 0.322 -15.143 1.00 98.12 164 ASP A C 1
ATOM 1288 O O . ASP A 1 164 ? 6.296 0.356 -16.345 1.00 98.12 164 ASP A O 1
ATOM 1292 N N . ILE A 1 165 ? 6.482 1.230 -14.277 1.00 98.12 165 ILE A N 1
ATOM 1293 C CA . ILE A 1 165 ? 7.417 2.304 -14.647 1.00 98.12 165 ILE A CA 1
ATOM 1294 C C . ILE A 1 165 ? 8.763 1.722 -15.086 1.00 98.12 165 ILE A C 1
ATOM 1296 O O . ILE A 1 165 ? 9.268 2.112 -16.141 1.00 98.12 165 ILE A O 1
ATOM 1300 N N . ASP A 1 166 ? 9.325 0.778 -14.328 1.00 97.88 166 ASP A N 1
ATOM 1301 C CA . ASP A 1 166 ? 10.604 0.144 -14.666 1.00 97.88 166 ASP A CA 1
ATOM 1302 C C . ASP A 1 166 ? 10.524 -0.581 -16.018 1.00 97.88 166 ASP A C 1
ATOM 1304 O O . ASP A 1 166 ? 11.370 -0.372 -16.892 1.00 97.88 166 ASP A O 1
ATOM 1308 N N . ASN A 1 167 ? 9.447 -1.340 -16.247 1.00 98.00 167 ASN A N 1
ATOM 1309 C CA . ASN A 1 167 ? 9.189 -2.015 -17.521 1.00 98.00 167 ASN A CA 1
ATOM 1310 C C . ASN A 1 167 ? 9.050 -1.023 -18.689 1.00 98.00 167 ASN A C 1
ATOM 1312 O O . ASN A 1 167 ? 9.541 -1.271 -19.796 1.00 98.00 167 ASN A O 1
ATOM 1316 N N . TYR A 1 168 ? 8.374 0.108 -18.468 1.00 98.56 168 TYR A N 1
ATOM 1317 C CA . TYR A 1 168 ? 8.238 1.156 -19.478 1.00 98.56 168 TYR A CA 1
ATOM 1318 C C . TYR A 1 168 ? 9.597 1.776 -19.834 1.00 98.56 168 TYR A C 1
ATOM 1320 O O . TYR A 1 168 ? 9.916 1.922 -21.018 1.00 98.56 168 TYR A O 1
ATOM 1328 N N . LEU A 1 169 ? 10.412 2.101 -18.827 1.00 98.12 169 LEU A N 1
ATOM 1329 C CA . LEU A 1 169 ? 11.746 2.670 -19.020 1.00 98.12 169 LEU A CA 1
ATOM 1330 C C . LEU A 1 169 ? 12.686 1.694 -19.734 1.00 98.12 169 LEU A C 1
ATOM 1332 O O . LEU A 1 169 ? 13.408 2.108 -20.643 1.00 98.12 169 LEU A O 1
ATOM 1336 N N . GLU A 1 170 ? 12.654 0.408 -19.381 1.00 97.81 170 GLU A N 1
ATOM 1337 C CA . GLU A 1 170 ? 13.446 -0.626 -20.055 1.00 97.81 170 GLU A CA 1
ATOM 1338 C C . GLU A 1 170 ? 13.062 -0.751 -21.538 1.00 97.81 170 GLU A C 1
ATOM 1340 O O . GLU A 1 170 ? 13.935 -0.799 -22.410 1.00 97.81 170 GLU A O 1
ATOM 1345 N N . ASN A 1 171 ? 11.763 -0.713 -21.848 1.00 98.50 171 ASN A N 1
ATOM 1346 C CA . ASN A 1 171 ? 11.273 -0.759 -23.225 1.00 98.50 171 ASN A CA 1
ATOM 1347 C C . ASN A 1 171 ? 11.700 0.477 -24.041 1.00 98.50 171 ASN A C 1
ATOM 1349 O O . ASN A 1 171 ? 12.155 0.347 -25.179 1.00 98.50 171 ASN A O 1
ATOM 1353 N N . GLU A 1 172 ? 11.600 1.683 -23.476 1.00 98.38 172 GLU A N 1
ATOM 1354 C CA . GLU A 1 172 ? 12.062 2.905 -24.152 1.00 98.38 172 GLU A CA 1
ATOM 1355 C C . GLU A 1 172 ? 13.585 2.918 -24.348 1.00 98.38 172 GLU A C 1
ATOM 1357 O O . GLU A 1 172 ? 14.073 3.277 -25.426 1.00 98.38 172 GLU A O 1
ATOM 1362 N N . LEU A 1 173 ? 14.346 2.443 -23.358 1.00 98.12 173 LEU A N 1
ATOM 1363 C CA . LEU A 1 173 ? 15.795 2.286 -23.471 1.00 98.12 173 LEU A CA 1
ATOM 1364 C C . LEU A 1 173 ? 16.167 1.293 -24.581 1.00 98.12 173 LEU A C 1
ATOM 1366 O O . LEU A 1 173 ? 17.082 1.558 -25.369 1.00 98.12 173 LEU A O 1
ATOM 1370 N N . TYR A 1 174 ? 15.441 0.178 -24.680 1.00 98.56 174 TYR A N 1
ATOM 1371 C CA . TYR A 1 174 ? 15.630 -0.814 -25.736 1.00 98.56 174 TYR A CA 1
ATOM 1372 C C . TYR A 1 174 ? 15.386 -0.214 -27.128 1.00 98.56 174 TYR A C 1
ATOM 1374 O O . TYR A 1 174 ? 16.253 -0.322 -28.000 1.00 98.56 174 TYR A O 1
ATOM 1382 N N . LYS A 1 175 ? 14.268 0.497 -27.328 1.00 98.31 175 LYS A N 1
ATOM 1383 C CA . LYS A 1 175 ? 13.962 1.181 -28.601 1.00 98.31 175 LYS A CA 1
ATOM 1384 C C . LYS A 1 175 ? 15.027 2.209 -28.973 1.00 98.31 175 LYS A C 1
ATOM 1386 O O . LYS A 1 175 ? 15.423 2.309 -30.136 1.00 98.31 175 LYS A O 1
ATOM 1391 N N . TRP A 1 176 ? 15.503 2.982 -27.997 1.00 98.62 176 TRP A N 1
ATOM 1392 C CA . TRP A 1 176 ? 16.565 3.959 -28.226 1.00 98.62 176 TRP A CA 1
ATOM 1393 C C . TRP A 1 176 ? 17.868 3.282 -28.663 1.00 98.62 176 TRP A C 1
ATOM 1395 O O . TRP A 1 176 ? 18.499 3.724 -29.629 1.00 98.62 176 TRP A O 1
ATOM 1405 N N . LYS A 1 177 ? 18.237 2.178 -28.004 1.00 98.44 177 LYS A N 1
ATOM 1406 C CA . LYS A 1 177 ? 19.416 1.379 -28.350 1.00 98.44 177 LYS A CA 1
ATOM 1407 C C . LYS A 1 177 ? 19.311 0.796 -29.759 1.00 98.44 177 LYS A C 1
ATOM 1409 O O . LYS A 1 177 ? 20.254 0.932 -30.531 1.00 98.44 177 LYS A O 1
ATOM 1414 N N . GLU A 1 178 ? 18.166 0.220 -30.122 1.00 98.31 178 GLU A N 1
ATOM 1415 C CA . GLU A 1 178 ? 17.918 -0.314 -31.468 1.00 98.31 178 GLU A CA 1
ATOM 1416 C C . GLU A 1 178 ? 18.015 0.783 -32.540 1.00 98.31 178 GLU A C 1
ATOM 1418 O O . GLU A 1 178 ? 18.677 0.610 -33.568 1.00 98.31 178 GLU A O 1
ATOM 1423 N N . LYS A 1 179 ? 17.432 1.960 -32.276 1.00 98.50 179 LYS A N 1
ATOM 1424 C CA . LYS A 1 179 ? 17.543 3.113 -33.175 1.00 98.50 179 LYS A CA 1
ATOM 1425 C C . LYS A 1 179 ? 19.001 3.533 -33.363 1.00 98.50 179 LYS A C 1
ATOM 1427 O O . LYS A 1 179 ? 19.420 3.733 -34.505 1.00 98.50 179 LYS A O 1
ATOM 1432 N N . LYS A 1 180 ? 19.771 3.638 -32.276 1.00 98.44 180 LYS A N 1
ATOM 1433 C CA . LYS A 1 180 ? 21.194 4.003 -32.323 1.00 98.44 180 LYS A CA 1
ATOM 1434 C C . LYS A 1 180 ? 22.037 2.979 -33.069 1.00 98.44 180 LYS A C 1
ATOM 1436 O O . LYS A 1 180 ? 22.823 3.372 -33.927 1.00 98.44 180 LYS A O 1
ATOM 1441 N N . GLU A 1 181 ? 21.818 1.694 -32.819 1.00 98.44 181 GLU A N 1
ATOM 1442 C CA . GLU A 1 181 ? 22.476 0.613 -33.555 1.00 98.44 181 GLU A CA 1
ATOM 1443 C C . GLU A 1 181 ? 22.167 0.710 -35.059 1.00 98.44 181 GLU A C 1
ATOM 1445 O O . GLU A 1 181 ? 23.067 0.652 -35.896 1.00 98.44 181 GLU A O 1
ATOM 1450 N N . SER A 1 182 ? 20.908 0.982 -35.425 1.00 98.31 182 SER A N 1
ATOM 1451 C CA . SER A 1 182 ? 20.516 1.163 -36.829 1.00 98.31 182 SER A CA 1
ATOM 1452 C C . SER A 1 182 ? 21.188 2.375 -37.497 1.00 98.31 182 SER A C 1
ATOM 1454 O O . SER A 1 182 ? 21.519 2.323 -38.685 1.00 98.31 182 SER A O 1
ATOM 1456 N N . GLU A 1 183 ? 21.399 3.469 -36.756 1.00 98.38 183 GLU A N 1
ATOM 1457 C CA . GLU A 1 183 ? 22.110 4.662 -37.233 1.00 98.38 183 GLU A CA 1
ATOM 1458 C C . GLU A 1 183 ? 23.595 4.359 -37.465 1.00 98.38 183 GLU A C 1
ATOM 1460 O O . GLU A 1 183 ? 24.133 4.737 -38.508 1.00 98.38 183 GLU A O 1
ATOM 1465 N N . ILE A 1 184 ? 24.230 3.627 -36.543 1.00 98.31 184 ILE A N 1
ATOM 1466 C CA . ILE A 1 184 ? 25.626 3.181 -36.665 1.00 98.31 184 ILE A CA 1
ATOM 1467 C C . ILE A 1 184 ? 25.791 2.309 -37.913 1.00 98.31 184 ILE A C 1
ATOM 1469 O O . ILE A 1 184 ? 26.627 2.611 -38.765 1.00 98.31 184 ILE A O 1
ATOM 1473 N N . VAL A 1 185 ? 24.930 1.304 -38.097 1.00 98.44 185 VAL A N 1
ATOM 1474 C CA . VAL A 1 185 ? 24.968 0.417 -39.273 1.00 98.44 185 VAL A CA 1
ATOM 1475 C C . VAL A 1 185 ? 24.789 1.196 -40.582 1.00 98.44 185 VAL A C 1
ATOM 1477 O O . VAL A 1 185 ? 25.477 0.928 -41.571 1.00 98.44 185 VAL A O 1
ATOM 1480 N N . LYS A 1 186 ? 23.886 2.186 -40.624 1.00 98.31 186 LYS A N 1
ATOM 1481 C CA . LYS A 1 186 ? 23.709 3.051 -41.807 1.00 98.31 186 LYS A CA 1
ATOM 1482 C C . LYS A 1 186 ? 24.965 3.867 -42.109 1.00 98.31 186 LYS A C 1
ATOM 1484 O O . LYS A 1 186 ? 25.350 3.967 -43.275 1.00 98.31 186 LYS A O 1
ATOM 1489 N N . LEU A 1 187 ? 25.595 4.430 -41.082 1.00 98.38 187 LEU A N 1
ATOM 1490 C CA . LEU A 1 187 ? 26.810 5.229 -41.215 1.00 98.38 187 LEU A CA 1
ATOM 1491 C C . LEU A 1 187 ? 28.001 4.380 -41.683 1.00 98.38 187 LEU A C 1
ATOM 1493 O O . LEU A 1 187 ? 28.732 4.803 -42.579 1.00 98.38 187 LEU A O 1
ATOM 1497 N N . ASP A 1 188 ? 28.154 3.166 -41.160 1.00 98.31 188 ASP A N 1
ATOM 1498 C CA . ASP A 1 188 ? 29.199 2.234 -41.596 1.00 98.31 188 ASP A CA 1
ATOM 1499 C C . ASP A 1 188 ? 28.998 1.782 -43.047 1.00 98.31 188 ASP A C 1
ATOM 1501 O O . ASP A 1 188 ? 29.950 1.754 -43.833 1.00 98.31 188 ASP A O 1
ATOM 1505 N N . ASN A 1 189 ? 27.754 1.513 -43.450 1.00 98.25 189 ASN A N 1
ATOM 1506 C CA . ASN A 1 189 ? 27.431 1.212 -44.845 1.00 98.25 189 ASN A CA 1
ATOM 1507 C C . ASN A 1 189 ? 27.727 2.396 -45.779 1.00 98.25 189 ASN A C 1
ATOM 1509 O O . ASN A 1 189 ? 28.256 2.191 -46.873 1.00 98.25 189 ASN A O 1
ATOM 1513 N N . ALA A 1 190 ? 27.433 3.629 -45.352 1.00 98.38 190 ALA A N 1
ATOM 1514 C CA . ALA A 1 190 ? 27.747 4.835 -46.118 1.00 98.38 190 ALA A CA 1
ATOM 1515 C C . ALA A 1 190 ? 29.265 5.025 -46.285 1.00 98.38 190 ALA A C 1
ATOM 1517 O O . ALA A 1 190 ? 29.732 5.215 -47.409 1.00 98.38 190 ALA A O 1
ATOM 1518 N N . LYS A 1 191 ? 30.042 4.872 -45.203 1.00 98.44 191 LYS A N 1
ATOM 1519 C CA . LYS A 1 191 ? 31.515 4.913 -45.245 1.00 98.44 191 LYS A CA 1
ATOM 1520 C C . LYS A 1 191 ? 32.095 3.835 -46.154 1.00 98.44 191 LYS A C 1
ATOM 1522 O O . LYS A 1 191 ? 33.001 4.105 -46.936 1.00 98.44 191 LYS A O 1
ATOM 1527 N N . LYS A 1 192 ? 31.563 2.611 -46.089 1.00 98.50 192 LYS A N 1
ATOM 1528 C CA . LYS A 1 192 ? 31.987 1.505 -46.957 1.00 98.50 192 LYS A CA 1
ATOM 1529 C C . LYS A 1 192 ? 31.710 1.803 -48.433 1.00 98.50 192 LYS A C 1
ATOM 1531 O O . LYS A 1 192 ? 32.544 1.504 -49.283 1.00 98.50 192 LYS A O 1
ATOM 1536 N N . LEU A 1 193 ? 30.560 2.404 -48.742 1.00 98.31 193 LEU A N 1
ATOM 1537 C CA . LEU A 1 193 ? 30.220 2.817 -50.104 1.00 98.31 193 LEU A CA 1
ATOM 1538 C C . LEU A 1 193 ? 31.159 3.919 -50.615 1.00 98.31 193 LEU A C 1
ATOM 1540 O O . LEU A 1 193 ? 31.605 3.853 -51.758 1.00 98.31 193 LEU A O 1
ATOM 1544 N N . GLU A 1 194 ? 31.469 4.913 -49.784 1.00 98.31 194 GLU A N 1
ATOM 1545 C CA . GLU A 1 194 ? 32.420 5.982 -50.113 1.00 98.31 194 GLU A CA 1
ATOM 1546 C C . GLU A 1 194 ? 33.834 5.435 -50.346 1.00 98.31 194 GLU A C 1
ATOM 1548 O O . GLU A 1 194 ? 34.465 5.766 -51.349 1.00 98.31 194 GLU A O 1
ATOM 1553 N N . LEU A 1 195 ? 34.293 4.520 -49.488 1.00 98.25 195 LEU A N 1
ATOM 1554 C CA . LEU A 1 195 ? 35.579 3.844 -49.646 1.00 98.25 195 LEU A CA 1
ATOM 1555 C C . LEU A 1 195 ? 35.659 3.074 -50.973 1.00 98.25 195 LEU A C 1
ATOM 1557 O O . LEU A 1 195 ? 36.658 3.176 -51.683 1.00 98.25 195 LEU A O 1
ATOM 1561 N N . ASN A 1 196 ? 34.593 2.354 -51.338 1.00 98.12 196 ASN A N 1
ATOM 1562 C CA . ASN A 1 196 ? 34.520 1.644 -52.615 1.00 98.12 196 ASN A CA 1
ATOM 1563 C C . ASN A 1 196 ? 34.594 2.604 -53.813 1.00 98.12 196 ASN A C 1
ATOM 1565 O O . ASN A 1 196 ? 35.304 2.310 -54.772 1.00 98.12 196 ASN A O 1
ATOM 1569 N N . LYS A 1 197 ? 33.911 3.758 -53.750 1.00 98.38 197 LYS A N 1
ATOM 1570 C CA . LYS A 1 197 ? 33.985 4.789 -54.802 1.00 98.38 197 LYS A CA 1
ATOM 1571 C C . LYS A 1 197 ? 35.401 5.339 -54.952 1.00 98.38 197 LYS A C 1
ATOM 1573 O O . LYS A 1 197 ? 35.909 5.401 -56.064 1.00 98.38 197 LYS A O 1
ATOM 1578 N N . LEU A 1 198 ? 36.064 5.671 -53.843 1.00 98.38 198 LEU A N 1
ATOM 1579 C CA . LEU A 1 198 ? 37.451 6.148 -53.867 1.00 98.38 198 LEU A CA 1
ATOM 1580 C C . LEU A 1 198 ? 38.411 5.096 -54.437 1.00 98.38 198 LEU A C 1
ATOM 1582 O O . LEU A 1 198 ? 39.328 5.435 -55.184 1.00 98.38 198 LEU A O 1
ATOM 1586 N N . GLN A 1 199 ? 38.198 3.817 -54.118 1.00 98.19 199 GLN A N 1
ATOM 1587 C CA . GLN A 1 199 ? 38.990 2.717 -54.667 1.00 98.19 199 GLN A CA 1
ATOM 1588 C C . GLN A 1 199 ? 38.774 2.546 -56.181 1.00 98.19 199 GLN A C 1
ATOM 1590 O O . GLN A 1 199 ? 39.738 2.308 -56.915 1.00 98.19 199 GLN A O 1
ATOM 1595 N N . GLU A 1 200 ? 37.535 2.688 -56.656 1.00 98.19 200 GLU A N 1
ATOM 1596 C CA . GLU A 1 200 ? 37.199 2.667 -58.083 1.00 98.19 200 GLU A CA 1
ATOM 1597 C C . GLU A 1 200 ? 37.826 3.857 -58.824 1.00 98.19 200 GLU A C 1
ATOM 1599 O O . GLU A 1 200 ? 38.524 3.658 -59.822 1.00 98.19 200 GLU A O 1
ATOM 1604 N N . ASP A 1 201 ? 37.676 5.073 -58.294 1.00 98.12 201 ASP A N 1
ATOM 1605 C CA . ASP A 1 201 ? 38.266 6.292 -58.856 1.00 98.12 201 ASP A CA 1
ATOM 1606 C C . ASP A 1 201 ? 39.794 6.188 -58.948 1.00 98.12 201 ASP A C 1
ATOM 1608 O O . ASP A 1 201 ? 40.387 6.519 -59.981 1.00 98.12 201 ASP A O 1
ATOM 1612 N N . LEU A 1 202 ? 40.444 5.667 -57.901 1.00 98.31 202 LEU A N 1
ATOM 1613 C CA . LEU A 1 202 ? 41.888 5.431 -57.886 1.00 98.31 202 LEU A CA 1
ATOM 1614 C C . LEU A 1 202 ? 42.308 4.412 -58.958 1.00 98.31 202 LEU A C 1
ATOM 1616 O O . LEU A 1 202 ? 43.305 4.621 -59.653 1.00 98.31 202 LEU A O 1
ATOM 1620 N N . SER A 1 203 ? 41.533 3.338 -59.135 1.00 98.31 203 SER A N 1
ATOM 1621 C CA . SER A 1 203 ? 41.770 2.337 -60.184 1.00 98.31 203 SER A CA 1
ATOM 1622 C C . SER A 1 203 ? 41.644 2.942 -61.586 1.00 98.31 203 SER A C 1
ATOM 1624 O O . SER A 1 203 ? 42.510 2.726 -62.440 1.00 98.31 203 SER A O 1
ATOM 1626 N N . ILE A 1 204 ? 40.614 3.761 -61.820 1.00 98.06 204 ILE A N 1
ATOM 1627 C CA . ILE A 1 204 ? 40.404 4.466 -63.091 1.00 98.06 204 ILE A CA 1
ATOM 1628 C C . ILE A 1 204 ? 41.565 5.425 -63.373 1.00 98.06 204 ILE A C 1
ATOM 1630 O O . ILE A 1 204 ? 42.071 5.453 -64.499 1.00 98.06 204 ILE A O 1
ATOM 1634 N N . GLN A 1 205 ? 42.013 6.192 -62.376 1.00 97.62 205 GLN A N 1
ATOM 1635 C CA . GLN A 1 205 ? 43.159 7.098 -62.518 1.00 97.62 205 GLN A CA 1
ATOM 1636 C C . GLN A 1 205 ? 44.440 6.341 -62.875 1.00 97.62 205 GLN A C 1
ATOM 1638 O O . GLN A 1 205 ? 45.155 6.737 -63.796 1.00 97.62 205 GLN A O 1
ATOM 1643 N N . TYR A 1 206 ? 44.692 5.208 -62.219 1.00 98.31 206 TYR A N 1
ATOM 1644 C CA . TYR A 1 206 ? 45.839 4.359 -62.527 1.00 98.31 206 TYR A CA 1
ATOM 1645 C C . TYR A 1 206 ? 45.786 3.807 -63.962 1.00 98.31 206 TYR A C 1
ATOM 1647 O O . TYR A 1 206 ? 46.767 3.882 -64.703 1.00 98.31 206 TYR A O 1
ATOM 1655 N N . GLN A 1 207 ? 44.621 3.330 -64.412 1.00 98.12 207 GLN A N 1
ATOM 1656 C CA . GLN A 1 207 ? 44.443 2.873 -65.794 1.00 98.12 207 GLN A CA 1
ATOM 1657 C C . GLN A 1 207 ? 44.627 4.002 -66.819 1.00 98.12 207 GLN A C 1
ATOM 1659 O O . GLN A 1 207 ? 45.197 3.774 -67.889 1.00 98.12 207 GLN A O 1
ATOM 1664 N N . ARG A 1 208 ? 44.150 5.219 -66.520 1.00 97.56 208 ARG A N 1
ATOM 1665 C CA . ARG A 1 208 ? 44.372 6.404 -67.369 1.00 97.56 208 ARG A CA 1
ATOM 1666 C C . ARG A 1 208 ? 45.858 6.725 -67.480 1.00 97.56 208 ARG A C 1
ATOM 1668 O O . ARG A 1 208 ? 46.338 6.918 -68.595 1.00 97.56 208 ARG A O 1
ATOM 1675 N N . TYR A 1 209 ? 46.569 6.710 -66.356 1.00 98.19 209 TYR A N 1
ATOM 1676 C CA . TYR A 1 209 ? 48.010 6.934 -66.303 1.00 98.19 209 TYR A CA 1
ATOM 1677 C C . TYR A 1 209 ? 48.786 5.917 -67.157 1.00 98.19 209 TYR A C 1
ATOM 1679 O O . TYR A 1 209 ? 49.600 6.313 -67.991 1.00 98.19 209 TYR A O 1
ATOM 1687 N N . GLU A 1 210 ? 48.491 4.619 -67.031 1.00 97.94 210 GLU A N 1
ATOM 1688 C CA . GLU A 1 210 ? 49.149 3.581 -67.842 1.00 97.94 210 GLU A CA 1
ATOM 1689 C C . GLU A 1 210 ? 48.854 3.737 -69.345 1.00 97.94 210 GLU A C 1
ATOM 1691 O O . GLU A 1 210 ? 49.757 3.623 -70.176 1.00 97.94 210 GLU A O 1
ATOM 1696 N N . ARG A 1 211 ? 47.617 4.087 -69.728 1.00 96.75 211 ARG A N 1
ATOM 1697 C CA . ARG A 1 211 ? 47.285 4.383 -71.136 1.00 96.75 211 ARG A CA 1
ATOM 1698 C C . ARG A 1 211 ? 48.050 5.593 -71.667 1.00 96.75 211 ARG A C 1
ATOM 1700 O O . ARG A 1 211 ? 48.556 5.548 -72.788 1.00 96.75 211 ARG A O 1
ATOM 1707 N N . GLU A 1 212 ? 48.131 6.667 -70.888 1.00 97.31 212 GLU A N 1
ATOM 1708 C CA . GLU A 1 212 ? 48.860 7.878 -71.270 1.00 97.31 212 GLU A CA 1
ATOM 1709 C C . GLU A 1 212 ? 50.361 7.600 -71.428 1.00 97.31 212 GLU A C 1
ATOM 1711 O O . GLU A 1 212 ? 50.977 8.050 -72.396 1.00 97.31 212 GLU A O 1
ATOM 1716 N N . LYS A 1 213 ? 50.937 6.802 -70.526 1.00 97.94 213 LYS A N 1
ATOM 1717 C CA . LYS A 1 213 ? 52.328 6.345 -70.595 1.00 97.94 213 LYS A CA 1
ATOM 1718 C C . LYS A 1 213 ? 52.610 5.569 -71.885 1.00 97.94 213 LYS A C 1
ATOM 1720 O O . LYS A 1 213 ? 53.548 5.919 -72.600 1.00 97.94 213 LYS A O 1
ATOM 1725 N N . ILE A 1 214 ? 51.761 4.597 -72.229 1.00 97.25 214 ILE A N 1
ATOM 1726 C CA . ILE A 1 214 ? 51.870 3.827 -73.483 1.00 97.25 214 ILE A CA 1
ATOM 1727 C C . ILE A 1 214 ? 51.758 4.747 -74.709 1.00 97.25 214 ILE A C 1
ATOM 1729 O O . ILE A 1 214 ? 52.505 4.595 -75.678 1.00 97.25 214 ILE A O 1
ATOM 1733 N N . LEU A 1 215 ? 50.838 5.719 -74.692 1.00 96.88 215 LEU A N 1
ATOM 1734 C CA . LEU A 1 215 ? 50.676 6.677 -75.790 1.00 96.88 215 LEU A CA 1
ATOM 1735 C C . LEU A 1 215 ? 51.916 7.560 -75.977 1.00 96.88 215 LEU A C 1
ATOM 1737 O O . LEU A 1 215 ? 52.354 7.741 -77.115 1.00 96.88 215 LEU A O 1
ATOM 1741 N N . LYS A 1 216 ? 52.499 8.066 -74.884 1.00 97.25 216 LYS A N 1
ATOM 1742 C CA . LYS A 1 216 ? 53.739 8.860 -74.917 1.00 97.25 216 LYS A CA 1
ATOM 1743 C C . LYS A 1 216 ? 54.918 8.046 -75.445 1.00 97.25 216 LYS A C 1
ATOM 1745 O O . LYS A 1 216 ? 55.644 8.521 -76.315 1.00 97.25 216 LYS A O 1
ATOM 1750 N N . GLU A 1 217 ? 55.078 6.807 -74.985 1.00 96.69 217 GLU A N 1
ATOM 1751 C CA . GLU A 1 217 ? 56.126 5.903 -75.474 1.00 96.69 217 GLU A CA 1
ATOM 1752 C C . GLU A 1 217 ? 55.972 5.619 -76.977 1.00 96.69 217 GLU A C 1
ATOM 1754 O O . GLU A 1 217 ? 56.932 5.720 -77.746 1.00 96.69 217 GLU A O 1
ATOM 1759 N N . ARG A 1 218 ? 54.742 5.356 -77.433 1.00 96.12 218 ARG A N 1
ATOM 1760 C CA . ARG A 1 218 ? 54.439 5.150 -78.856 1.00 96.12 218 ARG A CA 1
ATOM 1761 C C . ARG A 1 218 ? 54.722 6.390 -79.708 1.00 96.12 218 ARG A C 1
ATOM 1763 O O . ARG A 1 218 ? 55.219 6.251 -80.825 1.00 96.12 218 ARG A O 1
ATOM 1770 N N . GLN A 1 219 ? 54.403 7.587 -79.214 1.00 95.81 219 GLN A N 1
ATOM 1771 C CA . GLN A 1 219 ? 54.720 8.842 -79.904 1.00 95.81 219 GLN A CA 1
ATOM 1772 C C . GLN A 1 219 ? 56.231 9.036 -80.050 1.00 95.81 219 GLN A C 1
ATOM 1774 O O . GLN A 1 219 ? 56.693 9.302 -81.159 1.00 95.81 219 GLN A O 1
ATOM 1779 N N . ALA A 1 220 ? 56.995 8.808 -78.979 1.00 95.88 220 ALA A N 1
ATOM 1780 C CA . ALA A 1 220 ? 58.453 8.899 -79.009 1.00 95.88 220 ALA A CA 1
ATOM 1781 C C . ALA A 1 220 ? 59.079 7.917 -80.021 1.00 95.88 220 ALA A C 1
ATOM 1783 O O . ALA A 1 220 ? 60.020 8.265 -80.736 1.00 95.88 220 ALA A O 1
ATOM 1784 N N . LEU A 1 221 ? 58.534 6.699 -80.143 1.00 94.88 221 LEU A N 1
ATOM 1785 C CA . LEU A 1 221 ? 58.978 5.729 -81.153 1.00 94.88 221 LEU A CA 1
ATOM 1786 C C . LEU A 1 221 ? 58.703 6.197 -82.590 1.00 94.88 221 LEU A C 1
ATOM 1788 O O . LEU A 1 221 ? 59.575 6.063 -83.449 1.00 94.88 221 LEU A O 1
ATOM 1792 N N . LEU A 1 222 ? 57.519 6.757 -82.856 1.00 93.81 222 LEU A N 1
ATOM 1793 C CA . LEU A 1 222 ? 57.164 7.288 -84.178 1.00 93.81 222 LEU A CA 1
ATOM 1794 C C . LEU A 1 222 ? 58.038 8.481 -84.577 1.00 93.81 222 LEU A C 1
ATOM 1796 O O . LEU A 1 222 ? 58.414 8.608 -85.743 1.00 93.81 222 LEU A O 1
ATOM 1800 N N . GLU A 1 223 ? 58.363 9.352 -83.627 1.00 92.81 223 GLU A N 1
ATOM 1801 C CA . GLU A 1 223 ? 59.256 10.491 -83.847 1.00 92.81 223 GLU A CA 1
ATOM 1802 C C . GLU A 1 223 ? 60.673 10.021 -84.202 1.00 92.81 223 GLU A C 1
ATOM 1804 O O . GLU A 1 223 ? 61.210 10.399 -85.245 1.00 92.81 223 GLU A O 1
ATOM 1809 N N . LYS A 1 224 ? 61.202 9.054 -83.446 1.00 92.44 224 LYS A N 1
ATOM 1810 C CA . LYS A 1 224 ? 62.485 8.397 -83.738 1.00 92.44 224 LYS A CA 1
ATOM 1811 C C . LYS A 1 224 ? 62.510 7.703 -85.108 1.00 92.44 224 LYS A C 1
ATOM 1813 O O . LYS A 1 224 ? 63.549 7.642 -85.767 1.00 92.44 224 LYS A O 1
ATOM 1818 N N . GLU A 1 225 ? 61.382 7.158 -85.567 1.00 87.50 225 GLU A N 1
ATOM 1819 C CA . GLU A 1 225 ? 61.270 6.568 -86.907 1.00 87.50 225 GLU A CA 1
ATOM 1820 C C . GLU A 1 225 ? 61.261 7.635 -88.015 1.00 87.50 225 GLU A C 1
ATOM 1822 O O . GLU A 1 225 ? 61.889 7.442 -89.062 1.00 87.50 225 GLU A O 1
ATOM 1827 N N . LYS A 1 226 ? 60.595 8.777 -87.793 1.00 88.56 226 LYS A N 1
ATOM 1828 C CA . LYS A 1 226 ? 60.620 9.917 -88.725 1.00 88.56 226 LYS A CA 1
ATOM 1829 C C . LYS A 1 226 ? 62.034 10.470 -88.900 1.00 88.56 226 LYS A C 1
ATOM 1831 O O . LYS A 1 226 ? 62.431 10.727 -90.036 1.00 88.56 226 LYS A O 1
ATOM 1836 N N . GLU A 1 227 ? 62.801 10.581 -87.820 1.00 86.06 227 GLU A N 1
ATOM 1837 C CA . GLU A 1 227 ? 64.210 11.002 -87.868 1.00 86.06 227 GLU A CA 1
ATOM 1838 C C . GLU A 1 227 ? 65.070 10.041 -88.701 1.00 86.06 227 GLU A C 1
ATOM 1840 O O . GLU A 1 227 ? 65.867 10.468 -89.536 1.00 86.06 227 GLU A O 1
ATOM 1845 N N . ARG A 1 228 ? 64.861 8.725 -88.559 1.00 81.12 228 ARG A N 1
ATOM 1846 C CA . ARG A 1 228 ? 65.558 7.724 -89.387 1.00 81.12 228 ARG A CA 1
ATOM 1847 C C . ARG A 1 228 ? 65.210 7.837 -90.871 1.00 81.12 228 ARG A C 1
ATOM 1849 O O . ARG A 1 228 ? 66.084 7.637 -91.711 1.00 81.12 228 ARG A O 1
ATOM 1856 N N . LYS A 1 229 ? 63.951 8.139 -91.204 1.00 76.19 229 LYS A N 1
ATOM 1857 C CA . LYS A 1 229 ? 63.506 8.291 -92.599 1.00 76.19 229 LYS A CA 1
ATOM 1858 C C . LYS A 1 229 ? 64.001 9.586 -93.243 1.00 76.19 229 LYS A C 1
ATOM 1860 O O . LYS A 1 229 ? 64.288 9.558 -94.433 1.00 76.19 229 LYS A O 1
ATOM 1865 N N . SER A 1 230 ? 64.143 10.690 -92.502 1.00 69.56 230 SER A N 1
ATOM 1866 C CA . SER A 1 230 ? 64.689 11.931 -93.079 1.00 69.56 230 SER A CA 1
ATOM 1867 C C . SER A 1 230 ? 66.201 11.856 -93.341 1.00 69.56 230 SER A C 1
ATOM 1869 O O . SER A 1 230 ? 66.698 12.552 -94.223 1.00 69.56 230 SER A O 1
ATOM 1871 N N . SER A 1 231 ? 66.924 10.973 -92.642 1.00 65.50 231 SER A N 1
ATOM 1872 C CA . SER A 1 231 ? 68.374 10.799 -92.803 1.00 65.50 231 SER A CA 1
ATOM 1873 C C . SER A 1 231 ? 68.798 9.899 -93.977 1.00 65.50 231 SER A C 1
ATOM 1875 O O . SER A 1 231 ? 69.996 9.804 -94.242 1.00 65.50 231 SER A O 1
ATOM 1877 N N . ASN A 1 232 ? 67.870 9.249 -94.691 1.00 51.16 232 ASN A N 1
ATOM 1878 C CA . ASN A 1 232 ? 68.189 8.404 -95.849 1.00 51.16 232 ASN A CA 1
ATOM 1879 C C . ASN A 1 232 ? 67.582 8.992 -97.140 1.00 51.16 232 ASN A C 1
ATOM 1881 O O . ASN A 1 232 ? 66.358 9.083 -97.241 1.00 51.16 232 ASN A O 1
ATOM 1885 N N . PRO A 1 233 ? 68.394 9.380 -98.146 1.00 48.69 233 PRO A N 1
ATOM 1886 C CA . PRO A 1 233 ? 67.888 9.930 -99.402 1.00 48.69 233 PRO A CA 1
ATOM 1887 C C . PRO A 1 233 ? 67.089 8.883 -100.205 1.00 48.69 233 PRO A C 1
ATOM 1889 O O . PRO A 1 233 ? 67.372 7.685 -100.116 1.00 48.69 233 PRO A O 1
ATOM 1892 N N . PRO A 1 234 ? 66.097 9.310 -101.012 1.00 50.38 234 PRO A N 1
ATOM 1893 C CA . PRO A 1 234 ? 65.237 8.405 -101.767 1.00 50.38 234 PRO A CA 1
ATOM 1894 C C . PRO A 1 234 ? 66.038 7.648 -102.835 1.00 50.38 234 PRO A C 1
ATOM 1896 O O . PRO A 1 234 ? 66.461 8.213 -103.843 1.00 50.38 234 PRO A O 1
ATOM 1899 N N . VAL A 1 235 ? 66.225 6.345 -102.628 1.00 48.75 235 VAL A N 1
ATOM 1900 C CA . VAL A 1 235 ? 66.748 5.423 -103.641 1.00 48.75 235 VAL A CA 1
ATOM 1901 C C . VAL A 1 235 ? 65.579 4.970 -104.517 1.00 48.75 235 VAL A C 1
ATOM 1903 O O . VAL A 1 235 ? 64.698 4.238 -104.071 1.00 48.75 235 VAL A O 1
ATOM 1906 N N . TYR A 1 236 ? 65.568 5.419 -105.773 1.00 43.84 236 TYR A N 1
ATOM 1907 C CA . TYR A 1 236 ? 64.669 4.929 -106.818 1.00 43.84 236 TYR A CA 1
ATOM 1908 C C . TYR A 1 236 ? 64.842 3.412 -107.001 1.00 43.84 236 TYR A C 1
ATOM 1910 O O . TYR A 1 236 ? 65.918 2.962 -107.398 1.00 43.84 236 TYR A O 1
ATOM 1918 N N . GLN A 1 237 ? 63.788 2.619 -106.783 1.00 43.53 237 GLN A N 1
ATOM 1919 C CA . GLN A 1 237 ? 63.746 1.221 -107.222 1.00 43.53 237 GLN A CA 1
ATOM 1920 C C . GLN A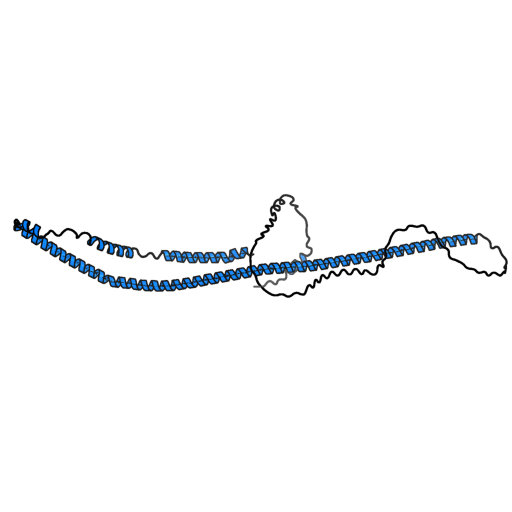 1 237 ? 62.469 0.882 -108.001 1.00 43.53 237 GLN A C 1
ATOM 1922 O O . GLN A 1 237 ? 61.367 1.330 -107.698 1.00 43.53 237 GLN A O 1
ATOM 1927 N N . LYS A 1 238 ? 62.719 0.107 -109.061 1.00 38.34 238 LYS A N 1
ATOM 1928 C CA . LYS A 1 238 ? 61.858 -0.375 -110.148 1.00 38.34 238 LYS A CA 1
ATOM 1929 C C . LYS A 1 238 ? 60.667 -1.237 -109.694 1.00 38.34 238 LYS A C 1
ATOM 1931 O O . LYS A 1 238 ? 60.763 -1.909 -108.671 1.00 38.34 238 LYS A O 1
ATOM 1936 N N . PRO A 1 239 ? 59.616 -1.345 -110.533 1.00 46.81 239 PRO A N 1
ATOM 1937 C CA . PRO A 1 239 ? 58.541 -2.311 -110.349 1.00 46.81 239 PRO A CA 1
ATOM 1938 C C . PRO A 1 239 ? 59.010 -3.719 -110.750 1.00 46.81 239 PRO A C 1
ATOM 1940 O O . PRO A 1 239 ? 59.533 -3.912 -111.849 1.00 46.81 239 PRO A O 1
ATOM 1943 N N . ILE A 1 240 ? 58.800 -4.708 -109.879 1.00 41.66 240 ILE A N 1
ATOM 1944 C CA . ILE A 1 240 ? 58.922 -6.134 -110.210 1.00 41.66 240 ILE A CA 1
ATOM 1945 C C . ILE A 1 240 ? 57.587 -6.808 -109.874 1.00 41.66 240 ILE A C 1
ATOM 1947 O O . ILE A 1 240 ? 57.191 -6.892 -108.714 1.00 41.66 240 ILE A O 1
ATOM 1951 N N . LEU A 1 241 ? 56.898 -7.252 -110.928 1.00 43.28 241 LEU A N 1
ATOM 1952 C CA . LEU A 1 241 ? 55.851 -8.273 -110.895 1.00 43.28 241 LEU A CA 1
ATOM 1953 C C . LEU A 1 241 ? 56.453 -9.643 -110.528 1.00 43.28 241 LEU A C 1
ATOM 1955 O O . LEU A 1 241 ? 57.529 -9.960 -111.026 1.00 43.28 241 LEU A O 1
ATOM 1959 N N . ASN A 1 242 ? 55.729 -10.442 -109.730 1.00 39.66 242 ASN A N 1
ATOM 1960 C CA . ASN A 1 242 ? 55.621 -11.923 -109.746 1.00 39.66 242 ASN A CA 1
ATOM 1961 C C . ASN A 1 242 ? 54.892 -12.355 -108.451 1.00 39.66 242 ASN A C 1
ATOM 1963 O O . ASN A 1 242 ? 55.309 -11.967 -107.369 1.00 39.66 242 ASN A O 1
ATOM 1967 N N . SER A 1 243 ? 53.682 -12.928 -108.456 1.00 35.1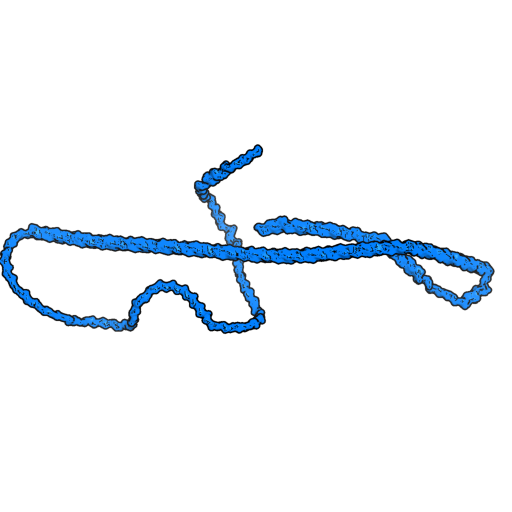2 243 SER A N 1
ATOM 1968 C CA . SER A 1 243 ? 53.226 -14.264 -108.899 1.00 35.12 243 SER A CA 1
ATOM 1969 C C . SER A 1 243 ? 53.656 -15.443 -107.997 1.00 35.12 243 SER A C 1
ATOM 1971 O O . SER A 1 243 ? 54.839 -15.764 -107.943 1.00 35.12 243 SER A O 1
ATOM 1973 N N . ASN A 1 244 ? 52.640 -16.155 -107.479 1.00 35.44 244 ASN A N 1
ATOM 1974 C CA . ASN A 1 244 ? 52.552 -17.605 -107.190 1.00 35.44 244 ASN A CA 1
ATOM 1975 C C . ASN A 1 244 ? 52.812 -18.171 -105.774 1.00 35.44 244 ASN A C 1
ATOM 1977 O O . ASN A 1 244 ? 53.820 -17.889 -105.141 1.00 35.44 244 ASN A O 1
ATOM 1981 N N . GLY A 1 245 ? 51.923 -19.116 -105.401 1.00 34.47 245 GLY A N 1
ATOM 1982 C CA . GLY A 1 245 ? 52.100 -20.190 -104.399 1.00 34.47 245 GLY A CA 1
ATOM 1983 C C . GLY A 1 245 ? 51.373 -19.921 -103.075 1.00 34.47 245 GLY A C 1
ATOM 1984 O O . GLY A 1 245 ? 51.862 -19.125 -102.292 1.00 34.47 245 GLY A O 1
ATOM 1985 N N . LEU A 1 246 ? 50.174 -20.429 -102.749 1.00 35.97 246 LEU A N 1
ATOM 1986 C CA . LEU A 1 246 ? 49.655 -21.810 -102.788 1.00 35.97 246 LEU A CA 1
ATOM 1987 C C . LEU A 1 246 ? 50.505 -22.787 -101.952 1.00 35.97 246 LEU A C 1
ATOM 1989 O O . LEU A 1 246 ? 51.568 -23.194 -102.409 1.00 35.97 246 LEU A O 1
ATOM 1993 N N . ASN A 1 247 ? 50.021 -23.121 -100.741 1.00 41.91 247 ASN A N 1
ATOM 1994 C CA . ASN A 1 247 ? 50.037 -24.430 -100.038 1.00 41.91 247 ASN A CA 1
ATOM 1995 C C . ASN A 1 247 ? 49.937 -24.204 -98.509 1.00 41.91 247 ASN A C 1
ATOM 1997 O O . ASN A 1 247 ? 50.756 -23.484 -97.957 1.00 41.91 247 ASN A O 1
ATOM 2001 N N . ASN A 1 248 ? 48.877 -24.594 -97.791 1.00 35.94 248 ASN A N 1
ATOM 2002 C CA . ASN A 1 248 ? 48.268 -25.918 -97.559 1.00 35.94 248 ASN A CA 1
ATOM 2003 C C . ASN A 1 248 ? 48.955 -26.722 -96.428 1.00 35.94 248 ASN A C 1
ATOM 2005 O O . ASN A 1 248 ? 50.179 -26.777 -96.369 1.00 35.94 248 ASN A O 1
ATOM 2009 N N . SER A 1 249 ? 48.114 -27.400 -95.631 1.00 37.78 249 SER A N 1
ATOM 2010 C CA . SER A 1 249 ? 48.389 -28.442 -94.617 1.00 37.78 249 SER A CA 1
ATOM 2011 C C . SER A 1 249 ? 48.800 -27.963 -93.214 1.00 37.78 249 SER A C 1
ATOM 2013 O O . SER A 1 249 ? 49.831 -27.331 -93.046 1.00 37.78 249 SER A O 1
ATOM 2015 N N . ASN A 1 250 ? 47.956 -28.105 -92.184 1.00 36.53 250 ASN A N 1
ATOM 2016 C CA . ASN A 1 250 ? 47.436 -29.315 -91.503 1.00 36.53 250 ASN A CA 1
ATOM 2017 C C . ASN A 1 250 ? 48.316 -29.780 -90.331 1.00 36.53 250 ASN A C 1
ATOM 2019 O O . ASN A 1 250 ? 49.528 -29.886 -90.470 1.00 36.53 250 ASN A O 1
ATOM 2023 N N . ASN A 1 251 ? 47.613 -30.220 -89.275 1.00 37.72 251 ASN A N 1
ATOM 2024 C CA . ASN A 1 251 ? 48.041 -31.100 -88.175 1.00 37.72 251 ASN A CA 1
ATOM 2025 C C . ASN A 1 251 ? 48.942 -30.496 -87.088 1.00 37.72 251 ASN A C 1
ATOM 2027 O O . ASN A 1 251 ? 49.780 -29.653 -87.350 1.00 37.72 251 ASN A O 1
ATOM 2031 N N . SER A 1 252 ? 48.905 -30.934 -85.831 1.00 40.00 252 SER A N 1
ATOM 2032 C CA . SER A 1 252 ? 47.979 -31.745 -85.027 1.00 40.00 252 SER A CA 1
ATOM 2033 C C . SER A 1 252 ? 48.580 -31.793 -83.614 1.00 40.00 252 SER A C 1
ATOM 2035 O O . SER A 1 252 ? 49.798 -31.838 -83.485 1.00 40.00 252 SER A O 1
ATOM 2037 N N . ILE A 1 253 ? 47.729 -31.811 -82.588 1.00 47.62 253 ILE A N 1
ATOM 2038 C CA . ILE A 1 253 ? 47.756 -32.720 -81.418 1.00 47.62 253 ILE A CA 1
ATOM 2039 C C . ILE A 1 253 ? 49.106 -33.413 -81.105 1.00 47.62 253 ILE A C 1
ATOM 2041 O O . ILE A 1 253 ? 49.580 -34.166 -81.949 1.00 47.62 253 ILE A O 1
ATOM 2045 N N . ILE A 1 254 ? 49.618 -33.252 -79.867 1.00 45.44 254 ILE A N 1
ATOM 2046 C CA . ILE A 1 254 ? 50.285 -34.241 -78.962 1.00 45.44 254 ILE A CA 1
ATOM 2047 C C . ILE A 1 254 ? 50.875 -33.436 -77.776 1.00 45.44 254 ILE A C 1
ATOM 2049 O O . ILE A 1 254 ? 51.669 -32.529 -77.982 1.00 45.44 254 ILE A O 1
ATOM 2053 N N . ASN A 1 255 ? 50.310 -33.507 -76.566 1.00 42.50 255 ASN A N 1
ATOM 2054 C CA . ASN A 1 255 ? 50.445 -34.533 -75.514 1.00 42.50 255 ASN A CA 1
ATOM 2055 C C . ASN A 1 255 ? 51.768 -34.510 -74.721 1.00 42.50 255 ASN A C 1
ATOM 2057 O O . ASN A 1 255 ? 52.851 -34.651 -75.273 1.00 42.50 255 ASN A O 1
ATOM 2061 N N . ASN A 1 256 ? 51.577 -34.527 -73.396 1.00 41.03 256 ASN A N 1
ATOM 2062 C CA . ASN A 1 256 ? 52.428 -35.086 -72.343 1.00 41.03 256 ASN A CA 1
ATOM 2063 C C . ASN A 1 256 ? 53.701 -34.341 -71.919 1.00 41.03 256 ASN A C 1
ATOM 2065 O O . ASN A 1 256 ? 54.800 -34.576 -72.408 1.00 41.03 256 ASN A O 1
ATOM 2069 N N . SER A 1 257 ? 53.580 -33.655 -70.784 1.00 40.53 257 SER A N 1
ATOM 2070 C CA . SER A 1 257 ? 54.441 -33.978 -69.644 1.00 40.53 257 SER A CA 1
ATOM 2071 C C . SER A 1 257 ? 53.561 -34.191 -68.414 1.00 40.53 257 SER A C 1
ATOM 2073 O O . SER A 1 257 ? 53.109 -33.252 -67.767 1.00 40.53 257 SER A O 1
ATOM 2075 N N . ASN A 1 258 ? 53.268 -35.472 -68.179 1.00 44.91 258 ASN A N 1
ATOM 2076 C CA . ASN A 1 258 ? 52.969 -36.013 -66.864 1.00 44.91 258 ASN A CA 1
ATOM 2077 C C . ASN A 1 258 ? 54.213 -35.795 -66.003 1.00 44.91 258 ASN A C 1
ATOM 2079 O O . ASN A 1 258 ? 55.209 -36.473 -66.234 1.00 44.91 258 ASN A O 1
ATOM 2083 N N . ASP A 1 259 ? 54.127 -34.918 -65.010 1.00 47.75 259 ASP A N 1
ATOM 2084 C CA . ASP A 1 259 ? 54.812 -35.162 -63.750 1.00 47.75 259 ASP A CA 1
ATOM 2085 C C . ASP A 1 259 ? 53.777 -35.151 -62.629 1.00 47.75 259 ASP A C 1
ATOM 2087 O O . ASP A 1 259 ? 53.066 -34.188 -62.344 1.00 47.75 259 ASP A O 1
ATOM 2091 N N . SER A 1 260 ? 53.655 -36.343 -62.081 1.00 45.97 260 SER A N 1
ATOM 2092 C CA . SER A 1 260 ? 52.795 -36.821 -61.024 1.00 45.97 260 SER A CA 1
ATOM 2093 C C . SER A 1 260 ? 52.993 -36.087 -59.699 1.00 45.97 260 SER A C 1
ATOM 2095 O O . SER A 1 260 ? 54.031 -36.244 -59.062 1.00 45.97 260 SER A O 1
ATOM 2097 N N . ILE A 1 261 ? 51.933 -35.444 -59.202 1.00 49.53 261 ILE A N 1
ATOM 2098 C CA . ILE A 1 261 ? 51.636 -35.401 -57.764 1.00 49.53 261 ILE A CA 1
ATOM 2099 C C . ILE A 1 261 ? 50.183 -35.841 -57.576 1.00 49.53 261 ILE A C 1
ATOM 2101 O O . ILE A 1 261 ? 49.228 -35.110 -57.819 1.00 49.53 261 ILE A O 1
ATOM 2105 N N . ASN A 1 262 ? 50.052 -37.099 -57.177 1.00 50.19 262 ASN A N 1
ATOM 2106 C CA . ASN A 1 262 ? 48.830 -37.752 -56.748 1.00 50.19 262 ASN A CA 1
ATOM 2107 C C . ASN A 1 262 ? 48.597 -37.421 -55.264 1.00 50.19 262 ASN A C 1
ATOM 2109 O O . ASN A 1 262 ? 49.274 -37.998 -54.415 1.00 50.19 262 ASN A O 1
ATOM 2113 N N . ILE A 1 263 ? 47.678 -36.498 -54.950 1.00 51.06 263 ILE A N 1
ATOM 2114 C CA . ILE A 1 263 ? 47.129 -36.313 -53.596 1.00 51.06 263 ILE A CA 1
ATOM 2115 C C . ILE A 1 263 ? 45.614 -36.039 -53.682 1.00 51.06 263 ILE A C 1
ATOM 2117 O O . ILE A 1 263 ? 45.186 -34.956 -54.057 1.00 51.06 263 ILE A O 1
ATOM 2121 N N . ASN A 1 264 ? 44.842 -37.056 -53.288 1.00 49.50 264 ASN A N 1
ATOM 2122 C CA . ASN A 1 264 ? 43.553 -37.032 -52.580 1.00 49.50 264 ASN A CA 1
ATOM 2123 C C . ASN A 1 264 ? 42.363 -36.180 -53.078 1.00 49.50 264 ASN A C 1
ATOM 2125 O O . ASN A 1 264 ? 42.268 -34.991 -52.809 1.00 49.50 264 ASN A O 1
ATOM 2129 N N . ASN A 1 265 ? 41.361 -36.916 -53.580 1.00 46.47 265 ASN A N 1
ATOM 2130 C CA . ASN A 1 265 ? 40.010 -37.099 -53.010 1.00 46.47 265 ASN A CA 1
ATOM 2131 C C . ASN A 1 265 ? 39.053 -35.906 -52.774 1.00 46.47 265 ASN A C 1
ATOM 2133 O O . ASN A 1 265 ? 39.348 -34.972 -52.041 1.00 46.47 265 ASN A O 1
ATOM 2137 N N . ASN A 1 266 ? 37.804 -36.148 -53.210 1.00 49.00 266 ASN A N 1
ATOM 2138 C CA . ASN A 1 266 ? 36.533 -35.444 -52.957 1.00 49.00 266 ASN A CA 1
ATOM 2139 C C . ASN A 1 266 ? 36.271 -34.205 -53.827 1.00 49.00 266 ASN A C 1
ATOM 2141 O O . ASN A 1 266 ? 36.877 -33.160 -53.654 1.00 49.00 266 ASN A O 1
ATOM 2145 N N . ILE A 1 267 ? 35.480 -34.322 -54.902 1.00 48.31 267 ILE A N 1
ATOM 2146 C CA . ILE A 1 267 ? 34.002 -34.421 -54.928 1.00 48.31 267 ILE A CA 1
ATOM 2147 C C . ILE A 1 267 ? 33.350 -33.177 -54.284 1.00 48.31 267 ILE A C 1
ATOM 2149 O O . ILE A 1 267 ? 33.593 -32.869 -53.123 1.00 48.31 267 ILE A O 1
ATOM 2153 N N . ILE A 1 268 ? 32.415 -32.595 -55.050 1.00 49.69 268 ILE A N 1
ATOM 2154 C CA . ILE A 1 268 ? 31.222 -31.817 -54.658 1.00 49.69 268 ILE A CA 1
ATOM 2155 C C . ILE A 1 268 ? 31.254 -30.327 -55.057 1.00 49.69 268 ILE A C 1
ATOM 2157 O O . ILE A 1 268 ? 31.782 -29.465 -54.364 1.00 49.69 268 ILE A O 1
ATOM 2161 N N . ASN A 1 269 ? 30.596 -30.053 -56.194 1.00 50.75 269 ASN A N 1
ATOM 2162 C CA . ASN A 1 269 ? 29.563 -29.020 -56.364 1.00 50.75 269 ASN A CA 1
ATOM 2163 C C . ASN A 1 269 ? 29.312 -28.152 -55.122 1.00 50.75 269 ASN A C 1
ATOM 2165 O O . ASN A 1 269 ? 28.610 -28.598 -54.220 1.00 50.75 269 ASN A O 1
ATOM 2169 N N . ASN A 1 270 ? 29.728 -26.884 -55.126 1.00 45.66 270 ASN A N 1
ATOM 2170 C CA . ASN A 1 270 ? 29.167 -25.921 -54.181 1.00 45.66 270 ASN A CA 1
ATOM 2171 C C . ASN A 1 270 ? 28.284 -24.902 -54.902 1.00 45.66 270 ASN A C 1
ATOM 2173 O O . ASN A 1 270 ? 28.726 -23.887 -55.433 1.00 45.66 270 ASN A O 1
ATOM 2177 N N . ASN A 1 271 ? 27.008 -25.284 -54.925 1.00 45.91 271 ASN A N 1
ATOM 2178 C CA . ASN A 1 271 ? 25.828 -24.451 -55.077 1.00 45.91 271 ASN A CA 1
ATOM 2179 C C . ASN A 1 271 ? 25.834 -23.267 -54.094 1.00 45.91 271 ASN A C 1
ATOM 2181 O O . ASN A 1 271 ? 26.390 -23.356 -53.003 1.00 45.91 271 ASN A O 1
ATOM 2185 N N . ASN A 1 272 ? 25.114 -22.212 -54.486 1.00 48.41 272 ASN A N 1
ATOM 2186 C CA . ASN A 1 272 ? 24.317 -21.313 -53.642 1.00 48.41 272 ASN A CA 1
ATOM 2187 C C . ASN A 1 272 ? 24.469 -21.478 -52.120 1.00 48.41 272 ASN A C 1
ATOM 2189 O O . ASN A 1 272 ? 23.942 -22.433 -51.550 1.00 48.41 272 ASN A O 1
ATOM 2193 N N . ASN A 1 273 ? 25.004 -20.454 -51.448 1.00 43.03 273 ASN A N 1
ATOM 2194 C CA . ASN A 1 273 ? 24.629 -20.199 -50.061 1.00 43.03 273 ASN A CA 1
ATOM 2195 C C . ASN A 1 273 ? 24.317 -18.715 -49.836 1.00 43.03 273 ASN A C 1
ATOM 2197 O O . ASN A 1 273 ? 25.185 -17.875 -49.606 1.00 43.03 273 ASN A O 1
ATOM 2201 N N . ASN A 1 274 ? 23.023 -18.432 -49.960 1.00 41.06 274 ASN A N 1
ATOM 2202 C CA . ASN A 1 274 ? 22.333 -17.250 -49.481 1.00 41.06 274 ASN A CA 1
ATOM 2203 C C . ASN A 1 274 ? 22.269 -17.347 -47.949 1.00 41.06 274 ASN A C 1
ATOM 2205 O O . ASN A 1 274 ? 21.477 -18.119 -47.410 1.00 41.06 274 ASN A O 1
ATOM 2209 N N . ASN A 1 275 ? 23.129 -16.608 -47.250 1.00 45.56 275 ASN A N 1
ATOM 2210 C CA . ASN A 1 275 ? 23.140 -16.557 -45.791 1.00 45.56 275 ASN A CA 1
ATOM 2211 C C . ASN A 1 275 ? 21.986 -15.666 -45.292 1.00 45.56 275 ASN A C 1
ATOM 2213 O O . ASN A 1 275 ? 22.189 -14.511 -44.927 1.00 45.56 275 ASN A O 1
ATOM 2217 N N . ASN A 1 276 ? 20.763 -16.203 -45.327 1.00 43.66 276 ASN A N 1
ATOM 2218 C CA . ASN A 1 276 ? 19.611 -15.667 -44.609 1.00 43.66 276 ASN A CA 1
ATOM 2219 C C . ASN A 1 276 ? 19.520 -16.380 -43.254 1.00 43.66 276 ASN A C 1
ATOM 2221 O O . ASN A 1 276 ? 18.894 -17.431 -43.123 1.00 43.66 276 ASN A O 1
ATOM 2225 N N . ASN A 1 277 ? 20.195 -15.817 -42.255 1.00 43.88 277 ASN A N 1
ATOM 2226 C CA . ASN A 1 277 ? 20.112 -16.248 -40.867 1.00 43.88 277 ASN A CA 1
ATOM 2227 C C . ASN A 1 277 ? 18.801 -15.727 -40.253 1.00 43.88 277 ASN A C 1
ATOM 2229 O O . ASN A 1 277 ? 18.791 -14.705 -39.571 1.00 43.88 277 ASN A O 1
ATOM 2233 N N . ASN A 1 278 ? 17.686 -16.409 -40.535 1.00 42.78 278 ASN A N 1
ATOM 2234 C CA . ASN A 1 278 ? 16.433 -16.242 -39.801 1.00 42.78 278 ASN A CA 1
ATOM 2235 C C . ASN A 1 278 ? 16.320 -17.364 -38.762 1.00 42.78 278 ASN A C 1
ATOM 2237 O O . ASN A 1 278 ? 15.827 -18.458 -39.041 1.00 42.78 278 ASN A O 1
ATOM 2241 N N . ASN A 1 279 ? 16.822 -17.079 -37.564 1.00 45.22 279 ASN A N 1
ATOM 2242 C CA . ASN A 1 279 ? 16.652 -17.895 -36.372 1.00 45.22 279 ASN A CA 1
ATOM 2243 C C . ASN A 1 279 ? 15.200 -17.765 -35.875 1.00 45.22 279 ASN A C 1
ATOM 2245 O O . ASN A 1 279 ? 14.912 -16.955 -34.998 1.00 45.22 279 ASN A O 1
ATOM 2249 N N . ASN A 1 280 ? 14.279 -18.539 -36.460 1.00 42.22 280 ASN A N 1
ATOM 2250 C CA . ASN A 1 280 ? 12.928 -18.718 -35.930 1.00 42.22 280 ASN A CA 1
ATOM 2251 C C . ASN A 1 280 ? 12.822 -20.094 -35.260 1.00 42.22 280 ASN A C 1
ATOM 2253 O O . ASN A 1 280 ? 12.502 -21.106 -35.887 1.00 42.22 280 ASN A O 1
ATOM 2257 N N . ASN A 1 281 ? 13.136 -20.107 -33.969 1.00 43.41 281 ASN A N 1
ATOM 2258 C CA . ASN A 1 281 ? 12.911 -21.211 -33.052 1.00 43.41 281 ASN A CA 1
ATOM 2259 C C . ASN A 1 281 ? 11.400 -21.346 -32.785 1.00 43.41 281 ASN A C 1
ATOM 2261 O O . ASN A 1 281 ? 10.886 -20.777 -31.826 1.00 43.41 281 ASN A O 1
ATOM 2265 N N . ASN A 1 282 ? 10.682 -22.076 -33.646 1.00 42.09 282 ASN A N 1
ATOM 2266 C CA . ASN A 1 282 ? 9.294 -22.469 -33.397 1.00 42.09 282 ASN A CA 1
ATOM 2267 C C . ASN A 1 282 ? 9.228 -23.960 -33.039 1.00 42.09 282 ASN A C 1
ATOM 2269 O O . ASN A 1 282 ? 9.013 -24.831 -33.884 1.00 42.09 282 ASN A O 1
ATOM 2273 N N . ASN A 1 283 ? 9.455 -24.233 -31.756 1.00 40.56 283 ASN A N 1
ATOM 2274 C CA . ASN A 1 283 ? 9.224 -25.516 -31.111 1.00 40.56 283 ASN A CA 1
ATOM 2275 C C . ASN A 1 283 ? 7.710 -25.720 -30.918 1.00 40.56 283 ASN A C 1
ATOM 2277 O O . ASN A 1 283 ? 7.160 -25.398 -29.868 1.00 40.56 283 ASN A O 1
ATOM 2281 N N . ASN A 1 284 ? 7.026 -26.232 -31.944 1.00 43.34 284 ASN A N 1
ATOM 2282 C CA . ASN A 1 284 ? 5.635 -26.667 -31.833 1.00 43.34 284 ASN A CA 1
ATOM 2283 C C . ASN A 1 284 ? 5.590 -28.133 -31.375 1.00 43.34 284 ASN A C 1
ATOM 2285 O O . ASN A 1 284 ? 5.423 -29.051 -32.177 1.00 43.34 284 ASN A O 1
ATOM 2289 N N . ASN A 1 285 ? 5.775 -28.342 -30.071 1.00 44.59 285 ASN A N 1
ATOM 2290 C CA . ASN A 1 285 ? 5.414 -29.583 -29.397 1.00 44.59 285 ASN A CA 1
ATOM 2291 C C . ASN A 1 285 ? 3.934 -29.495 -29.003 1.00 44.59 285 ASN A C 1
ATOM 2293 O O . ASN A 1 285 ? 3.593 -28.965 -27.948 1.00 44.59 285 ASN A O 1
ATOM 2297 N N . ASN A 1 286 ? 3.054 -29.987 -29.872 1.00 45.06 286 ASN A N 1
ATOM 2298 C CA . ASN A 1 286 ? 1.637 -30.142 -29.575 1.00 45.06 286 ASN A CA 1
ATOM 2299 C C . ASN A 1 286 ? 1.206 -31.561 -29.951 1.00 45.06 286 ASN A C 1
ATOM 2301 O O . ASN A 1 286 ? 0.911 -31.812 -31.117 1.00 45.06 286 ASN A O 1
ATOM 2305 N N . ASN A 1 287 ? 1.249 -32.484 -28.981 1.00 44.12 287 ASN A N 1
ATOM 2306 C CA . ASN A 1 287 ? 0.133 -33.369 -28.618 1.00 44.12 287 ASN A CA 1
ATOM 2307 C C . ASN A 1 287 ? 0.565 -34.347 -27.500 1.00 44.12 287 ASN A C 1
ATOM 2309 O O . ASN A 1 287 ? 1.225 -35.343 -27.784 1.00 44.12 287 ASN A O 1
ATOM 2313 N N . ASN A 1 288 ? 0.161 -34.111 -26.248 1.00 42.88 288 ASN A N 1
ATOM 2314 C CA . ASN A 1 288 ? -0.708 -35.079 -25.573 1.00 42.88 288 ASN A CA 1
ATOM 2315 C C . ASN A 1 288 ? -1.410 -34.442 -24.367 1.00 42.88 288 ASN A C 1
ATOM 2317 O O . ASN A 1 288 ? -0.810 -34.131 -23.340 1.00 42.88 288 ASN A O 1
ATOM 2321 N N . ASN A 1 289 ? -2.712 -34.284 -24.539 1.00 47.91 289 ASN A N 1
ATOM 2322 C CA . ASN A 1 289 ? -3.699 -34.033 -23.512 1.00 47.91 289 ASN A CA 1
ATOM 2323 C C . ASN A 1 289 ? -3.814 -35.282 -22.619 1.00 47.91 289 ASN A C 1
ATOM 2325 O O . ASN A 1 289 ? -4.285 -36.317 -23.088 1.00 47.91 289 ASN A O 1
ATOM 2329 N N . ASN A 1 290 ? -3.440 -35.199 -21.339 1.00 46.16 290 ASN A N 1
ATOM 2330 C CA . ASN A 1 290 ? -4.186 -35.949 -20.338 1.00 46.16 290 ASN A CA 1
ATOM 2331 C C . ASN A 1 290 ? -4.343 -35.161 -19.041 1.00 46.16 290 ASN A C 1
ATOM 2333 O O . ASN A 1 290 ? -3.404 -34.605 -18.478 1.00 46.16 290 ASN A O 1
ATOM 2337 N N . ASN A 1 291 ? -5.601 -35.140 -18.649 1.00 42.97 291 ASN A N 1
ATOM 2338 C CA . ASN A 1 291 ? -6.211 -34.489 -17.522 1.00 42.97 291 ASN A CA 1
ATOM 2339 C C . ASN A 1 291 ? -5.914 -35.262 -16.221 1.00 42.97 291 ASN A C 1
ATOM 2341 O O . ASN A 1 291 ? -5.580 -36.446 -16.255 1.00 42.97 291 ASN A O 1
ATOM 2345 N N . ASN A 1 292 ? -6.209 -34.589 -15.112 1.00 42.25 292 ASN A N 1
ATOM 2346 C CA . ASN A 1 292 ? -6.512 -35.102 -13.775 1.00 42.25 292 ASN A CA 1
ATOM 2347 C C . ASN A 1 292 ? -5.419 -35.219 -12.692 1.00 42.25 292 ASN A C 1
ATOM 2349 O O . ASN A 1 292 ? -4.499 -36.028 -12.742 1.00 42.25 292 ASN A O 1
ATOM 2353 N N . ASP A 1 293 ? -5.741 -34.471 -11.631 1.00 43.34 293 ASP A N 1
ATOM 2354 C CA . ASP A 1 293 ? -5.631 -34.781 -10.207 1.00 43.34 293 ASP A CA 1
ATOM 2355 C C . ASP A 1 293 ? -4.326 -34.471 -9.464 1.00 43.34 293 ASP A C 1
ATOM 2357 O O . ASP A 1 293 ? -3.450 -35.299 -9.249 1.00 43.34 293 ASP A O 1
ATOM 2361 N N . ASN A 1 294 ? -4.306 -33.243 -8.935 1.00 43.06 294 ASN A N 1
ATOM 2362 C CA . ASN A 1 294 ? -4.449 -33.025 -7.493 1.00 43.06 294 ASN A CA 1
ATOM 2363 C C . ASN A 1 294 ? -3.615 -33.957 -6.590 1.00 43.06 294 ASN A C 1
ATOM 2365 O O . ASN A 1 294 ? -4.118 -34.981 -6.133 1.00 43.06 294 ASN A O 1
ATOM 2369 N N . ASN A 1 295 ? -2.405 -33.530 -6.205 1.00 42.81 295 ASN A N 1
ATOM 2370 C CA . ASN A 1 295 ? -1.976 -33.751 -4.823 1.00 42.81 295 ASN A CA 1
ATOM 2371 C C . ASN A 1 295 ? -0.950 -32.724 -4.314 1.00 42.81 295 ASN A C 1
ATOM 2373 O O . ASN A 1 295 ? 0.243 -32.761 -4.604 1.00 42.81 295 ASN A O 1
ATOM 2377 N N . ASN A 1 296 ? -1.488 -31.825 -3.504 1.00 42.09 296 ASN A N 1
ATOM 2378 C CA . ASN A 1 296 ? -0.909 -31.195 -2.328 1.00 42.09 296 ASN A CA 1
ATOM 2379 C C . ASN A 1 296 ? 0.157 -32.050 -1.591 1.00 42.09 296 ASN A C 1
ATOM 2381 O O . ASN A 1 296 ? -0.201 -33.081 -1.033 1.00 42.09 296 ASN A O 1
ATOM 2385 N N . ASN A 1 297 ? 1.426 -31.611 -1.526 1.00 39.62 297 ASN A N 1
ATOM 2386 C CA . ASN A 1 297 ? 2.197 -31.506 -0.268 1.00 39.62 297 ASN A CA 1
ATOM 2387 C C . ASN A 1 297 ? 3.634 -30.980 -0.491 1.00 39.62 297 ASN A C 1
ATOM 2389 O O . ASN A 1 297 ? 4.477 -31.661 -1.063 1.00 39.62 297 ASN A O 1
ATOM 2393 N N . ASN A 1 298 ? 3.889 -29.799 0.073 1.00 39.34 298 ASN A N 1
ATOM 2394 C CA . ASN A 1 298 ? 4.865 -29.555 1.142 1.00 39.34 298 ASN A CA 1
ATOM 2395 C C . ASN A 1 298 ? 6.374 -29.839 0.939 1.00 39.34 298 ASN A C 1
ATOM 2397 O O . ASN A 1 298 ? 6.806 -30.968 0.725 1.00 39.34 298 ASN A O 1
ATOM 2401 N N . ASN A 1 299 ? 7.137 -28.801 1.316 1.00 39.59 299 ASN A N 1
ATOM 2402 C CA . ASN A 1 299 ? 8.525 -28.800 1.799 1.00 39.59 299 ASN A CA 1
ATOM 2403 C C . ASN A 1 299 ? 9.592 -28.782 0.677 1.00 39.59 299 ASN A C 1
ATOM 2405 O O . ASN A 1 299 ? 9.612 -29.647 -0.182 1.00 39.59 299 ASN A O 1
ATOM 2409 N N . ASN A 1 300 ? 10.551 -27.855 0.607 1.00 41.28 300 ASN A N 1
ATOM 2410 C CA . ASN A 1 300 ? 11.335 -27.300 1.699 1.00 41.28 300 ASN A CA 1
ATOM 2411 C C . ASN A 1 300 ? 12.090 -26.026 1.258 1.00 41.28 300 ASN A C 1
ATOM 2413 O O . ASN A 1 300 ? 12.500 -25.866 0.110 1.00 41.28 300 ASN A O 1
ATOM 2417 N N . ASN A 1 301 ? 12.290 -25.163 2.240 1.00 45.16 301 ASN A N 1
ATOM 2418 C CA . ASN A 1 301 ? 12.931 -23.862 2.250 1.00 45.16 301 ASN A CA 1
ATOM 2419 C C . ASN A 1 301 ? 14.408 -23.931 1.800 1.00 45.16 301 ASN A C 1
ATOM 2421 O O . ASN A 1 301 ? 15.253 -24.398 2.561 1.00 45.16 301 ASN A O 1
ATOM 2425 N N . ASN A 1 302 ? 14.741 -23.445 0.596 1.00 42.75 302 ASN A N 1
ATOM 2426 C CA . ASN A 1 302 ? 16.131 -23.162 0.219 1.00 42.75 302 ASN A CA 1
ATOM 2427 C C . ASN A 1 302 ? 16.366 -21.648 0.215 1.00 42.75 302 ASN A C 1
ATOM 2429 O O . ASN A 1 302 ? 16.407 -20.989 -0.823 1.00 42.75 302 ASN A O 1
ATOM 2433 N N . ASN A 1 303 ? 16.480 -21.118 1.431 1.00 42.34 303 ASN A N 1
ATOM 2434 C CA . ASN A 1 303 ? 16.948 -19.777 1.736 1.00 42.34 303 ASN A CA 1
ATOM 2435 C C . ASN A 1 303 ? 18.436 -19.670 1.357 1.00 42.34 303 ASN A C 1
ATOM 2437 O O . ASN A 1 303 ? 19.319 -19.815 2.206 1.00 42.34 303 ASN A O 1
ATOM 2441 N N . ASN A 1 304 ? 18.724 -19.480 0.066 1.00 44.84 304 ASN A N 1
ATOM 2442 C CA . ASN A 1 304 ? 20.074 -19.183 -0.397 1.00 44.84 304 ASN A CA 1
ATOM 2443 C C . ASN A 1 304 ? 20.371 -17.712 -0.095 1.00 44.84 304 ASN A C 1
ATOM 2445 O O . ASN A 1 304 ? 20.097 -16.810 -0.887 1.00 44.84 304 ASN A O 1
ATOM 2449 N N . ASN A 1 305 ? 20.883 -17.509 1.115 1.00 39.25 305 ASN A N 1
ATOM 2450 C CA . ASN A 1 305 ? 21.366 -16.257 1.662 1.00 39.25 305 ASN A CA 1
ATOM 2451 C C . ASN A 1 305 ? 22.514 -15.727 0.787 1.00 39.25 305 ASN A C 1
ATOM 2453 O O . ASN A 1 305 ? 23.687 -16.024 1.023 1.00 39.25 305 ASN A O 1
ATOM 2457 N N . ASN A 1 306 ? 22.173 -14.963 -0.253 1.00 43.19 306 ASN A N 1
ATOM 2458 C CA . ASN A 1 306 ? 23.136 -14.213 -1.043 1.00 43.19 306 ASN A CA 1
ATOM 2459 C C . ASN A 1 306 ? 23.599 -13.023 -0.194 1.00 43.19 306 ASN A C 1
ATOM 2461 O O . ASN A 1 306 ? 23.085 -11.909 -0.297 1.00 43.19 306 ASN A O 1
ATOM 2465 N N . SER A 1 307 ? 24.541 -13.311 0.705 1.00 47.09 307 SER A N 1
ATOM 2466 C CA . SER A 1 307 ? 25.316 -12.333 1.455 1.00 47.09 307 SER A CA 1
ATOM 2467 C C . SER A 1 307 ? 26.163 -11.540 0.460 1.00 47.09 307 SER A C 1
ATOM 2469 O O . SER A 1 307 ? 27.343 -11.817 0.234 1.00 47.09 307 SER A O 1
ATOM 2471 N N . ILE A 1 308 ? 25.525 -10.568 -0.195 1.00 48.12 308 ILE A N 1
ATOM 2472 C CA . ILE A 1 308 ? 26.211 -9.497 -0.900 1.00 48.12 308 ILE A CA 1
ATOM 2473 C C . ILE A 1 308 ? 26.888 -8.676 0.187 1.00 48.12 308 ILE A C 1
ATOM 2475 O O . ILE A 1 308 ? 26.282 -7.874 0.896 1.00 48.12 308 ILE A O 1
ATOM 2479 N N . ASN A 1 309 ? 28.168 -8.986 0.324 1.00 49.66 309 ASN A N 1
ATOM 2480 C CA . ASN A 1 309 ? 29.187 -8.314 1.093 1.00 49.66 309 ASN A CA 1
ATOM 2481 C C . ASN A 1 309 ? 29.109 -6.790 0.876 1.00 49.66 309 ASN A C 1
ATOM 2483 O O . ASN A 1 309 ? 29.689 -6.242 -0.059 1.00 49.66 309 ASN A O 1
ATOM 2487 N N . LYS A 1 310 ? 28.352 -6.113 1.745 1.00 48.91 310 LYS A N 1
ATOM 2488 C CA . LYS A 1 310 ? 28.103 -4.665 1.744 1.00 48.91 310 LYS A CA 1
ATOM 2489 C C . LYS A 1 310 ? 29.124 -3.910 2.609 1.00 48.91 310 LYS A C 1
ATOM 2491 O O . LYS A 1 310 ? 28.793 -2.886 3.192 1.00 48.91 310 LYS A O 1
ATOM 2496 N N . ASN A 1 311 ? 30.358 -4.417 2.695 1.00 45.97 311 ASN A N 1
ATOM 2497 C CA . ASN A 1 311 ? 31.407 -3.882 3.573 1.00 45.97 311 ASN A CA 1
ATOM 2498 C C . ASN A 1 311 ? 32.577 -3.197 2.845 1.00 45.97 311 ASN A C 1
ATOM 2500 O O . ASN A 1 311 ? 33.606 -2.977 3.464 1.00 45.97 311 ASN A O 1
ATOM 2504 N N . ASN A 1 312 ? 32.433 -2.804 1.574 1.00 48.16 312 ASN A N 1
ATOM 2505 C CA . ASN A 1 312 ? 33.516 -2.137 0.830 1.00 48.16 312 ASN A CA 1
ATOM 2506 C C . ASN A 1 312 ? 33.142 -0.772 0.221 1.00 48.16 312 ASN A C 1
ATOM 2508 O O . ASN A 1 312 ? 33.723 -0.371 -0.781 1.00 48.16 312 ASN A O 1
ATOM 2512 N N . MET A 1 313 ? 32.193 -0.038 0.814 1.00 44.28 313 MET A N 1
ATOM 2513 C CA . MET A 1 313 ? 31.785 1.281 0.297 1.00 44.28 313 MET A CA 1
ATOM 2514 C C . MET A 1 313 ? 31.896 2.434 1.307 1.00 44.28 313 MET A C 1
ATOM 2516 O O . MET A 1 313 ? 31.201 3.425 1.152 1.00 44.28 313 MET A O 1
ATOM 2520 N N . ASN A 1 314 ? 32.776 2.326 2.311 1.00 47.78 314 ASN A N 1
ATOM 2521 C CA . ASN A 1 314 ? 33.021 3.397 3.294 1.00 47.78 314 ASN A CA 1
ATOM 2522 C C . ASN A 1 314 ? 34.509 3.781 3.460 1.00 47.78 314 ASN A C 1
ATOM 2524 O O . ASN A 1 314 ? 34.868 4.395 4.458 1.00 47.78 314 ASN A O 1
ATOM 2528 N N . GLU A 1 315 ? 35.391 3.458 2.505 1.00 47.97 315 GLU A N 1
ATOM 2529 C CA . GLU A 1 315 ? 36.822 3.815 2.610 1.00 47.97 315 GLU A CA 1
ATOM 2530 C C . GLU A 1 315 ? 37.404 4.452 1.335 1.00 47.97 315 GLU A C 1
ATOM 2532 O O . GLU A 1 315 ? 38.567 4.262 0.994 1.00 47.97 315 GLU A O 1
ATOM 2537 N N . ILE A 1 316 ? 36.596 5.247 0.625 1.00 48.53 316 ILE A N 1
ATOM 2538 C CA . ILE A 1 316 ? 37.077 6.220 -0.373 1.00 48.53 316 ILE A CA 1
ATOM 2539 C C . ILE A 1 316 ? 36.295 7.525 -0.178 1.00 48.53 316 ILE A C 1
ATOM 2541 O O . ILE A 1 316 ? 35.548 7.970 -1.038 1.00 48.53 316 ILE A O 1
ATOM 2545 N N . GLU A 1 317 ? 36.426 8.122 1.005 1.00 46.75 317 GLU A N 1
ATOM 2546 C CA . GLU A 1 317 ? 35.925 9.479 1.279 1.00 46.75 317 GLU A CA 1
ATOM 2547 C C . GLU A 1 317 ? 37.006 10.363 1.927 1.00 46.75 317 GLU A C 1
ATOM 2549 O O . GLU A 1 317 ? 36.726 11.347 2.601 1.00 46.75 317 GLU A O 1
ATOM 2554 N N . GLN A 1 318 ? 38.282 10.021 1.709 1.00 49.69 318 GLN A N 1
ATOM 2555 C CA . GLN A 1 318 ? 39.422 10.865 2.072 1.00 49.69 318 GLN A CA 1
ATOM 2556 C C . GLN A 1 318 ? 40.569 10.714 1.070 1.00 49.69 318 GLN A C 1
ATOM 2558 O O . GLN A 1 318 ? 41.566 10.052 1.354 1.00 49.69 318 GLN A O 1
ATOM 2563 N N . LYS A 1 319 ? 40.436 11.339 -0.104 1.00 51.78 319 LYS A N 1
ATOM 2564 C CA . LYS A 1 319 ? 41.508 12.059 -0.819 1.00 51.78 319 LYS A CA 1
ATOM 2565 C C . LYS A 1 319 ? 40.999 12.495 -2.188 1.00 51.78 319 LYS A C 1
ATOM 2567 O O . LYS A 1 319 ? 40.387 11.711 -2.893 1.00 51.78 319 LYS A O 1
ATOM 2572 N N . GLU A 1 320 ? 41.324 13.740 -2.521 1.00 45.88 320 GLU A N 1
ATOM 2573 C CA . GLU A 1 320 ? 41.016 14.448 -3.770 1.00 45.88 320 GLU A CA 1
ATOM 2574 C C . GLU A 1 320 ? 39.628 15.096 -3.827 1.00 45.88 320 GLU A C 1
ATOM 2576 O O . GLU A 1 320 ? 38.799 14.828 -4.690 1.00 45.88 320 GLU A O 1
ATOM 2581 N N . SER A 1 321 ? 39.431 16.091 -2.954 1.00 39.84 321 SER A N 1
ATOM 2582 C CA . SER A 1 321 ? 38.682 17.281 -3.354 1.00 39.84 321 SER A CA 1
ATOM 2583 C C . SER A 1 321 ? 39.426 17.942 -4.522 1.00 39.84 321 SER A C 1
ATOM 2585 O O . SER A 1 321 ? 40.324 18.763 -4.321 1.00 39.84 321 SER A O 1
ATOM 2587 N N . VAL A 1 322 ? 39.098 17.550 -5.751 1.00 44.19 322 VAL A N 1
ATOM 2588 C CA . VAL A 1 322 ? 39.400 18.367 -6.924 1.00 44.19 322 VAL A CA 1
ATOM 2589 C C . VAL A 1 322 ? 38.405 19.518 -6.895 1.00 44.19 322 VAL A C 1
ATOM 2591 O O . VAL A 1 322 ? 37.251 19.377 -7.293 1.00 44.19 322 VAL A O 1
ATOM 2594 N N . THR A 1 323 ? 38.840 20.651 -6.356 1.00 40.19 323 THR A N 1
ATOM 2595 C CA . THR A 1 323 ? 38.138 21.922 -6.500 1.00 40.19 323 THR A CA 1
ATOM 2596 C C . THR A 1 323 ? 38.162 22.278 -7.986 1.00 40.19 323 THR A C 1
ATOM 2598 O O . THR A 1 323 ? 39.188 22.700 -8.516 1.00 40.19 323 THR A O 1
ATOM 2601 N N . ILE A 1 324 ? 37.051 22.049 -8.688 1.00 51.81 324 ILE A N 1
ATOM 2602 C CA . ILE A 1 324 ? 36.822 22.612 -10.022 1.00 51.81 324 ILE A CA 1
ATOM 2603 C C . ILE A 1 324 ? 36.367 24.056 -9.807 1.00 51.81 324 ILE A C 1
ATOM 2605 O O . ILE A 1 324 ? 35.195 24.395 -9.954 1.00 51.81 324 ILE A O 1
ATOM 2609 N N . ASP A 1 325 ? 37.310 24.904 -9.405 1.00 49.22 325 ASP A N 1
ATOM 2610 C CA . ASP A 1 325 ? 37.149 26.344 -9.528 1.00 49.22 325 ASP A CA 1
ATOM 2611 C C . ASP A 1 325 ? 37.377 26.694 -11.007 1.00 49.22 325 ASP A C 1
ATOM 2613 O O . ASP A 1 325 ? 38.443 26.422 -11.560 1.00 49.22 325 ASP A O 1
ATOM 2617 N N . ASN A 1 326 ? 36.367 27.305 -11.635 1.00 54.19 326 ASN A N 1
ATOM 2618 C CA . ASN A 1 326 ? 36.358 27.859 -13.001 1.00 54.19 326 ASN A CA 1
ATOM 2619 C C . ASN A 1 326 ? 35.970 26.923 -14.161 1.00 54.19 326 ASN A C 1
ATOM 2621 O O . ASN A 1 326 ? 36.647 26.888 -15.188 1.00 54.19 326 ASN A O 1
ATOM 2625 N N . ILE A 1 327 ? 34.799 26.284 -14.089 1.00 45.72 327 ILE A N 1
ATOM 2626 C CA . ILE A 1 327 ? 33.998 26.100 -15.312 1.00 45.72 327 ILE A CA 1
ATOM 2627 C C . ILE A 1 327 ? 32.878 27.138 -15.282 1.00 45.72 327 ILE A C 1
ATOM 2629 O O . ILE A 1 327 ? 31.825 26.939 -14.682 1.00 45.72 327 ILE A O 1
ATOM 2633 N N . VAL A 1 328 ? 33.137 28.274 -15.927 1.00 48.09 328 VAL A N 1
ATOM 2634 C CA . VAL A 1 328 ? 32.098 29.234 -16.296 1.00 48.09 328 VAL A CA 1
ATOM 2635 C C . VAL A 1 328 ? 31.304 28.590 -17.431 1.00 48.09 328 VAL A C 1
ATOM 2637 O O . VAL A 1 328 ? 31.721 28.610 -18.586 1.00 48.09 328 VAL A O 1
ATOM 2640 N N . ILE A 1 329 ? 30.178 27.958 -17.099 1.00 47.03 329 ILE A N 1
ATOM 2641 C CA . ILE A 1 329 ? 29.160 27.624 -18.096 1.00 47.03 329 ILE A CA 1
ATOM 2642 C C . ILE A 1 3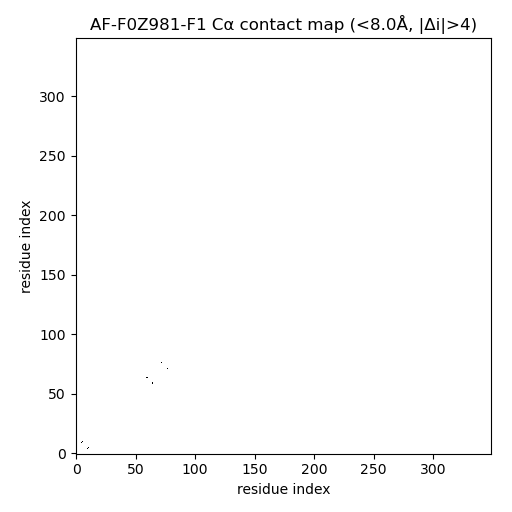29 ? 28.431 28.936 -18.388 1.00 47.03 329 ILE A C 1
ATOM 2644 O O . ILE A 1 329 ? 27.480 29.301 -17.696 1.00 47.03 329 ILE A O 1
ATOM 2648 N N . GLU A 1 330 ? 28.927 29.688 -19.370 1.00 48.56 330 GLU A N 1
ATOM 2649 C CA . GLU A 1 330 ? 28.192 30.804 -19.964 1.00 48.56 330 GLU A CA 1
ATOM 2650 C C . GLU A 1 330 ? 26.928 30.237 -20.622 1.00 48.56 330 GLU A C 1
ATOM 2652 O O . GLU A 1 330 ? 26.937 29.732 -21.742 1.00 48.56 330 GLU A O 1
ATOM 2657 N N . ASN A 1 331 ? 25.825 30.272 -19.875 1.00 48.97 331 ASN A N 1
ATOM 2658 C CA . ASN A 1 331 ? 24.492 30.037 -20.403 1.00 48.97 331 ASN A CA 1
ATOM 2659 C C . ASN A 1 331 ? 24.137 31.230 -21.301 1.00 48.97 331 ASN A C 1
ATOM 2661 O O . ASN A 1 331 ? 23.638 32.248 -20.824 1.00 48.97 331 ASN A O 1
ATOM 2665 N N . THR A 1 332 ? 24.369 31.099 -22.606 1.00 56.69 332 THR A N 1
ATOM 2666 C CA . THR A 1 332 ? 24.055 32.122 -23.621 1.00 56.69 332 THR A CA 1
ATOM 2667 C C . THR A 1 332 ? 22.561 32.438 -23.761 1.00 56.69 332 THR A C 1
ATOM 2669 O O . THR A 1 332 ? 22.208 33.335 -24.512 1.00 56.69 332 THR A O 1
ATOM 2672 N N . ASN A 1 333 ? 21.680 31.755 -23.021 1.00 56.53 333 ASN A N 1
ATOM 2673 C CA . ASN A 1 333 ? 20.226 31.919 -23.116 1.00 56.53 333 ASN A CA 1
ATOM 2674 C C . ASN A 1 333 ? 19.590 32.547 -21.862 1.00 56.53 333 ASN A C 1
ATOM 2676 O O . ASN A 1 333 ? 18.373 32.479 -21.695 1.00 56.53 333 ASN A O 1
ATOM 2680 N N . LYS A 1 334 ? 20.378 33.139 -20.952 1.00 65.88 334 LYS A N 1
ATOM 2681 C CA . LYS A 1 334 ? 19.811 33.762 -19.743 1.00 65.88 334 LYS A CA 1
ATOM 2682 C C . LYS A 1 334 ? 19.030 35.052 -20.052 1.00 65.88 334 LYS A C 1
ATOM 2684 O O . LYS A 1 334 ? 18.003 35.288 -19.427 1.00 65.88 334 LYS A O 1
ATOM 2689 N N . GLU A 1 335 ? 19.455 35.830 -21.049 1.00 67.06 335 GLU A N 1
ATOM 2690 C CA . GLU A 1 335 ? 18.781 37.088 -21.419 1.00 67.06 335 GLU A CA 1
ATOM 2691 C C . GLU A 1 335 ? 17.418 36.868 -22.105 1.00 67.06 335 GLU A C 1
ATOM 2693 O O . GLU A 1 335 ? 16.498 37.656 -21.903 1.00 67.06 335 GLU A O 1
ATOM 2698 N N . GLU A 1 336 ? 17.222 35.764 -22.838 1.00 65.69 336 GLU A N 1
ATOM 2699 C CA . GLU A 1 336 ? 15.910 35.449 -23.433 1.00 65.69 336 GLU A CA 1
ATOM 2700 C C . GLU A 1 336 ? 14.859 35.076 -22.375 1.00 65.69 336 GLU A C 1
ATOM 2702 O O . GLU A 1 336 ? 13.683 35.406 -22.528 1.00 65.69 336 GLU A O 1
ATOM 2707 N N . LEU A 1 337 ? 15.268 34.439 -21.275 1.00 64.31 337 LEU A N 1
ATOM 2708 C CA . LEU A 1 337 ? 14.356 33.984 -20.221 1.00 64.31 337 LEU A CA 1
ATOM 2709 C C . LEU A 1 337 ? 13.903 35.103 -19.275 1.00 64.31 337 LEU A C 1
ATOM 2711 O O . LEU A 1 337 ? 12.781 35.044 -18.773 1.00 64.31 337 LEU A O 1
ATOM 2715 N N . GLU A 1 338 ? 14.725 36.130 -19.051 1.00 67.44 338 GLU A N 1
ATOM 2716 C CA . GLU A 1 338 ? 14.335 37.278 -18.215 1.00 67.44 338 GLU A CA 1
ATOM 2717 C C . GLU A 1 338 ? 13.336 38.200 -18.939 1.00 67.44 338 GLU A C 1
ATOM 2719 O O . GLU A 1 338 ? 12.428 38.729 -18.301 1.00 67.44 338 GLU A O 1
ATOM 2724 N N . SER A 1 339 ? 13.385 38.275 -20.277 1.00 71.44 339 SER A N 1
ATOM 2725 C CA . SER A 1 339 ? 12.417 39.056 -21.069 1.00 71.44 339 SER A CA 1
ATOM 2726 C C . SER A 1 339 ? 10.976 38.521 -21.027 1.00 71.44 339 SER A C 1
ATOM 2728 O O . SER A 1 339 ? 10.034 39.252 -21.317 1.00 71.44 339 SER A O 1
ATOM 2730 N N . PHE A 1 340 ? 10.780 37.257 -20.636 1.00 64.69 340 PHE A N 1
ATOM 2731 C CA . PHE A 1 340 ? 9.458 36.620 -20.613 1.00 64.69 340 PHE A CA 1
ATOM 2732 C C . PHE A 1 340 ? 8.703 36.802 -19.285 1.00 64.69 340 PHE A C 1
ATOM 2734 O O . PHE A 1 340 ? 7.526 36.455 -19.199 1.00 64.69 340 PHE A O 1
ATOM 2741 N N . LEU A 1 341 ? 9.366 37.316 -18.242 1.00 66.62 341 LEU A N 1
ATOM 2742 C CA . LEU A 1 341 ? 8.801 37.437 -16.891 1.00 66.62 341 LEU A CA 1
ATOM 2743 C C . LEU A 1 341 ? 8.379 38.866 -16.510 1.00 66.62 341 LEU A C 1
ATOM 2745 O O . LEU A 1 341 ? 7.690 39.029 -15.504 1.00 66.62 341 LEU A O 1
ATOM 2749 N N . GLU A 1 342 ? 8.737 39.890 -17.291 1.00 69.12 342 GLU A N 1
ATOM 2750 C CA . GLU A 1 342 ? 8.415 41.290 -16.960 1.00 69.12 342 GLU A CA 1
ATOM 2751 C C . GLU A 1 342 ? 7.035 41.777 -17.441 1.00 69.12 342 GLU A C 1
ATOM 2753 O O . GLU A 1 342 ? 6.551 42.784 -16.932 1.00 69.12 342 GLU A O 1
ATOM 2758 N N . ASP A 1 343 ? 6.342 41.042 -18.317 1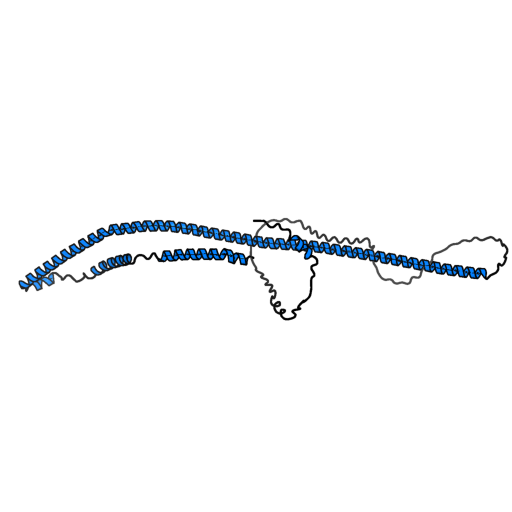.00 65.12 343 ASP A N 1
ATOM 2759 C CA . ASP A 1 343 ? 5.048 41.468 -18.888 1.00 65.12 343 ASP A CA 1
ATOM 2760 C C . ASP A 1 343 ? 3.806 40.969 -18.119 1.00 65.12 343 ASP A C 1
ATOM 2762 O O . ASP A 1 343 ? 2.683 40.993 -18.630 1.00 65.12 343 ASP A O 1
ATOM 2766 N N . SER A 1 344 ? 3.962 40.535 -16.865 1.00 70.69 344 SER A N 1
ATOM 2767 C CA . SER A 1 344 ? 2.806 40.153 -16.045 1.00 70.69 344 SER A CA 1
ATOM 2768 C C . SER A 1 344 ? 2.046 41.404 -15.567 1.00 70.69 344 SER A C 1
ATOM 2770 O O . SER A 1 344 ? 2.626 42.231 -14.853 1.00 70.69 344 SER A O 1
ATOM 2772 N N . PRO A 1 345 ? 0.760 41.580 -15.933 1.00 67.75 345 PRO A N 1
ATOM 2773 C CA . PRO A 1 345 ? -0.006 42.771 -15.591 1.00 67.75 345 PRO A CA 1
ATOM 2774 C C . PRO A 1 345 ? -0.196 42.863 -14.076 1.00 67.75 345 PRO A C 1
ATOM 2776 O O . PRO A 1 345 ? -0.727 41.954 -13.440 1.00 67.75 345 PRO A O 1
ATOM 2779 N N . LYS A 1 346 ? 0.251 43.981 -13.498 1.00 66.00 346 LYS A N 1
ATOM 2780 C CA . LYS A 1 346 ? -0.014 44.327 -12.101 1.00 66.00 346 LYS A CA 1
ATOM 2781 C C . LYS A 1 346 ? -1.503 44.630 -11.966 1.00 66.00 346 LYS A C 1
ATOM 2783 O O . LYS A 1 346 ? -1.987 45.585 -12.565 1.00 66.00 346 LYS A O 1
ATOM 2788 N N . GLU A 1 347 ? -2.211 43.801 -11.209 1.00 67.38 347 GLU A N 1
ATOM 2789 C CA . GLU A 1 347 ? -3.570 44.096 -10.764 1.00 67.38 347 GLU A CA 1
ATOM 2790 C C . GLU A 1 347 ? -3.525 45.348 -9.873 1.00 67.38 347 GLU A C 1
ATOM 2792 O O . GLU A 1 347 ? -2.827 45.380 -8.859 1.00 67.38 347 GLU A O 1
ATOM 2797 N N . GLU A 1 348 ? -4.201 46.407 -10.319 1.00 66.06 348 GLU A N 1
ATOM 2798 C CA . GLU A 1 348 ? -4.442 47.630 -9.554 1.00 66.06 348 GLU A CA 1
ATOM 2799 C C . GLU A 1 348 ? -5.568 47.371 -8.538 1.00 66.06 348 GLU A C 1
ATOM 2801 O O . GLU A 1 348 ? -6.649 46.915 -8.919 1.00 66.06 348 GLU A O 1
ATOM 2806 N N . GLU A 1 349 ? -5.292 47.648 -7.259 1.00 60.47 349 GLU A N 1
ATOM 2807 C CA . GLU A 1 349 ? -6.288 47.770 -6.178 1.00 60.47 349 GLU A CA 1
ATOM 2808 C C . GLU A 1 349 ? -7.054 49.097 -6.237 1.00 60.47 349 GLU A C 1
ATOM 2810 O O . GLU A 1 349 ? -6.411 50.150 -6.480 1.00 60.47 349 GLU A O 1
#